Protein AF-A0A8H3YUV5-F1 (afdb_monomer)

InterPro domains:
  IPR002761 Diphthamide synthase domain [TIGR00290] (5-272)
  IPR002761 Diphthamide synthase domain [cd01994] (5-245)
  IPR014729 Rossmann-like alpha/beta/alpha sandwich fold [G3DSA:3.40.50.620] (1-178)
  IPR030662 Diphthine--ammonia ligase/Uncharacterised protein MJ0570 [PTHR12196] (5-277)
  IPR060003 Diphthamide synthase, N-terminal domain [PF01902] (5-84)
  IPR060003 Diphthamide synthase, N-terminal domain [PF01902] (96-148)
  IPR060338 Diphthamide synthase, C-terminal domain [PF28410] (177-250)

Nearest PDB structures (foldseek):
  2d13-assembly1_A  TM=9.123E-01  e=6.418E-18  Pyrococcus horikoshii
  2d13-assembly2_D  TM=9.073E-01  e=1.825E-17  Pyrococcus horikoshii
  2d13-assembly2_B  TM=8.922E-01  e=1.427E-17  Pyrococcus horikoshii
  3wxb-assembly1_B  TM=4.806E-01  e=2.147E-01  Gallus gallus
  3voc-assembly1_A  TM=3.354E-01  e=6.491E-01  Paenibacillus polymyxa

Sequence (305 aa):
MSKLKVIALISGGKDSFFSILHCQANGHQVVALANLYPETSTGDSENEDVDSFMYQTVGHSVIPLYARALQLPLYRQKILGGSGNMERDYAPLAKSGEEGEADETESLVPLLRKVREAHPDADAICTGAILSTYQRTRIESIALRLGLVPLSYLWQYPLLPPYAQTSLLEDMRAVGQDSRIIKVASGALDESFLWKNVADQANVAKMVKMMEMFGGSEGGAVLGEGGEFETLAVDGPSHLWKARITAGSVEVVKGEGGSAVVRLKDVKVVNKDDTEDSCTSPRIPELLDTEFSALLSSLERQVTN

Structure (mmCIF, N/CA/C/O backbone):
data_AF-A0A8H3YUV5-F1
#
_entry.id   AF-A0A8H3YUV5-F1
#
loop_
_atom_site.group_PDB
_atom_site.id
_atom_site.type_symbol
_atom_site.label_atom_id
_atom_site.label_alt_id
_atom_site.label_comp_id
_atom_site.label_asym_id
_atom_site.label_entity_id
_atom_site.label_seq_id
_atom_site.pdbx_PDB_ins_code
_atom_site.Cartn_x
_atom_site.Cartn_y
_atom_site.Cartn_z
_atom_site.occupancy
_atom_site.B_iso_or_equiv
_atom_site.auth_seq_id
_atom_site.auth_comp_id
_atom_site.auth_asym_id
_atom_site.auth_atom_id
_atom_site.pdbx_PDB_model_num
ATOM 1 N N . MET A 1 1 ? -11.794 -7.707 18.135 1.00 60.94 1 MET A N 1
ATOM 2 C CA . MET A 1 1 ? -11.973 -6.277 17.793 1.00 60.94 1 MET A CA 1
ATOM 3 C C . MET A 1 1 ? -13.330 -6.094 17.127 1.00 60.94 1 MET A C 1
ATOM 5 O O . MET A 1 1 ? -13.830 -7.058 16.555 1.00 60.94 1 MET A O 1
ATOM 9 N N . SER A 1 2 ? -13.947 -4.913 17.222 1.00 82.50 2 SER A N 1
ATOM 10 C CA . SER A 1 2 ? -15.133 -4.591 16.418 1.00 82.50 2 SER A CA 1
ATOM 11 C C . SER A 1 2 ? -14.762 -4.567 14.932 1.00 82.50 2 SER A C 1
ATOM 13 O O . SER A 1 2 ? -13.649 -4.199 14.556 1.00 82.50 2 SER A O 1
ATOM 15 N N . LYS A 1 3 ? -15.688 -4.994 14.075 1.00 95.44 3 LYS A N 1
ATOM 16 C CA . LYS A 1 3 ? -15.503 -4.973 12.624 1.00 95.44 3 LYS A CA 1
ATOM 17 C C . LYS A 1 3 ? -15.648 -3.539 12.108 1.00 95.44 3 LYS A C 1
ATOM 19 O O . LYS A 1 3 ? -16.763 -3.030 12.083 1.00 95.44 3 LYS A O 1
ATOM 24 N N . LEU A 1 4 ? -14.537 -2.934 11.690 1.00 98.12 4 LEU A N 1
ATOM 25 C CA . LEU A 1 4 ? -14.492 -1.602 11.082 1.00 98.12 4 LEU A CA 1
ATOM 26 C C . LEU A 1 4 ? -14.854 -1.641 9.590 1.00 98.12 4 LEU A C 1
ATOM 28 O O . LEU A 1 4 ? -14.692 -2.669 8.916 1.00 98.12 4 LEU A O 1
ATOM 32 N N . LYS A 1 5 ? -15.317 -0.501 9.080 1.00 98.50 5 LYS A N 1
ATOM 33 C CA . LYS A 1 5 ? -15.628 -0.208 7.678 1.00 98.50 5 LYS A CA 1
ATOM 34 C C . LYS A 1 5 ? -14.566 0.745 7.136 1.00 98.50 5 LYS A C 1
ATOM 36 O O . LYS A 1 5 ? -14.557 1.940 7.422 1.00 98.50 5 LYS A O 1
ATOM 41 N N . VAL A 1 6 ? -13.642 0.186 6.366 1.00 98.75 6 VAL A N 1
ATOM 42 C CA . VAL A 1 6 ? -12.355 0.805 6.053 1.00 98.75 6 VAL A CA 1
ATOM 43 C C . VAL A 1 6 ? -12.365 1.432 4.661 1.00 98.75 6 VAL A C 1
ATOM 45 O O . VAL A 1 6 ? -12.735 0.791 3.674 1.00 98.75 6 VAL A O 1
A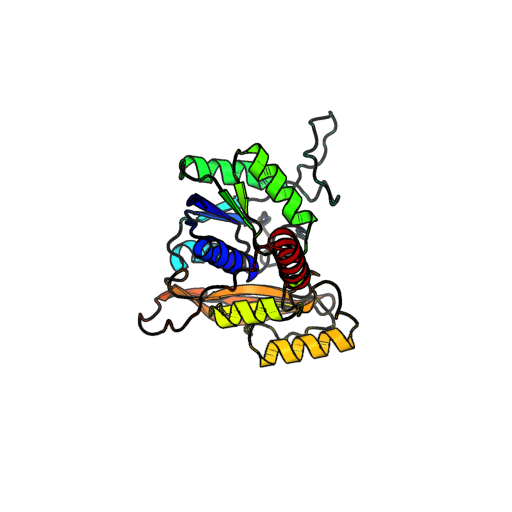TOM 48 N N . ILE A 1 7 ? -11.898 2.674 4.578 1.00 98.81 7 ILE A N 1
ATOM 49 C CA . ILE A 1 7 ? -11.508 3.339 3.334 1.00 98.81 7 ILE A CA 1
ATOM 50 C C . ILE A 1 7 ? -10.026 3.036 3.096 1.00 98.81 7 ILE A C 1
ATOM 52 O O . ILE A 1 7 ? -9.182 3.398 3.913 1.00 98.81 7 ILE A O 1
ATOM 56 N N . ALA A 1 8 ? -9.686 2.375 1.994 1.00 98.50 8 ALA A N 1
ATOM 57 C CA . ALA A 1 8 ? -8.298 2.053 1.686 1.00 98.50 8 ALA A CA 1
ATOM 58 C C . ALA A 1 8 ? -7.653 3.144 0.830 1.00 98.50 8 ALA A C 1
ATOM 60 O O . ALA A 1 8 ? -8.094 3.385 -0.297 1.00 98.50 8 ALA A O 1
ATOM 61 N N . LEU A 1 9 ? -6.597 3.782 1.343 1.00 97.81 9 LEU A N 1
ATOM 62 C CA . LEU A 1 9 ? -5.755 4.655 0.531 1.00 97.81 9 LEU A CA 1
ATOM 63 C C . LEU A 1 9 ? -4.860 3.806 -0.368 1.00 97.81 9 LEU A C 1
ATOM 65 O O . LEU A 1 9 ? -4.066 3.001 0.124 1.00 97.81 9 LEU A O 1
ATOM 69 N N . ILE A 1 10 ? -4.982 3.998 -1.682 1.00 96.75 10 ILE A N 1
ATOM 70 C CA . ILE A 1 10 ? -4.208 3.247 -2.669 1.00 96.75 10 ILE A CA 1
ATOM 71 C C . ILE A 1 10 ? -3.321 4.154 -3.519 1.00 96.75 10 ILE A C 1
ATOM 73 O O . ILE A 1 10 ? -3.755 5.208 -3.992 1.00 96.75 10 ILE A O 1
ATOM 77 N N . SER A 1 11 ? -2.090 3.704 -3.752 1.00 92.75 11 SER A N 1
ATOM 78 C CA . SER A 1 11 ? -1.152 4.292 -4.716 1.00 92.75 11 SER A CA 1
ATOM 79 C C . SER A 1 11 ? -1.021 3.467 -6.000 1.00 92.75 11 SER A C 1
ATOM 81 O O . SER A 1 11 ? -0.499 3.957 -6.991 1.00 92.75 11 SER A O 1
ATOM 83 N N . GLY A 1 12 ? -1.500 2.218 -5.987 1.00 93.69 12 GLY A N 1
ATOM 84 C CA . GLY A 1 12 ? -1.217 1.218 -7.020 1.00 93.69 12 GLY A CA 1
ATOM 85 C C . GLY A 1 12 ? -0.066 0.279 -6.649 1.00 93.69 12 GLY A C 1
ATOM 86 O O . GLY A 1 12 ? -0.002 -0.830 -7.172 1.00 93.69 12 GLY A O 1
ATOM 87 N N . GLY A 1 13 ? 0.792 0.673 -5.709 1.00 95.12 13 GLY A N 1
ATOM 88 C CA . GLY A 1 13 ? 1.939 -0.114 -5.267 1.00 95.12 13 GLY A CA 1
ATOM 89 C C . GLY A 1 13 ? 1.600 -1.297 -4.362 1.00 95.12 13 GLY A C 1
ATOM 90 O O . GLY A 1 13 ? 0.477 -1.449 -3.872 1.00 95.12 13 GLY A O 1
ATOM 91 N N . LYS A 1 14 ? 2.614 -2.135 -4.120 1.00 96.31 14 LYS A N 1
ATOM 92 C CA . LYS A 1 14 ? 2.531 -3.356 -3.306 1.00 96.31 14 LYS A CA 1
ATOM 93 C C . LYS A 1 14 ? 1.935 -3.107 -1.913 1.00 96.31 14 LYS A C 1
ATOM 95 O O . LYS A 1 14 ? 1.122 -3.898 -1.435 1.00 96.31 14 LYS A O 1
ATOM 100 N N . ASP A 1 15 ? 2.286 -1.994 -1.278 1.00 96.81 15 ASP A N 1
ATOM 101 C CA . ASP A 1 15 ? 2.005 -1.789 0.143 1.00 96.81 15 ASP A CA 1
ATOM 102 C C . ASP A 1 15 ? 0.539 -1.458 0.400 1.00 96.81 15 ASP A C 1
ATOM 104 O O . ASP A 1 15 ? -0.054 -1.924 1.373 1.00 96.81 15 ASP A O 1
ATOM 108 N N . SER A 1 16 ? -0.088 -0.711 -0.513 1.00 96.44 16 SER A N 1
ATOM 109 C CA . SER A 1 16 ? -1.511 -0.384 -0.424 1.00 96.44 16 SER A CA 1
ATOM 110 C C . SER A 1 16 ? -2.386 -1.637 -0.402 1.00 96.44 16 SER A C 1
ATOM 112 O O . SER A 1 16 ? -3.297 -1.739 0.419 1.00 96.44 16 SER A O 1
ATOM 114 N N . PHE A 1 17 ? -2.111 -2.607 -1.278 1.00 97.88 17 PHE A N 1
ATOM 115 C CA . PHE A 1 17 ? -2.923 -3.824 -1.366 1.00 97.88 17 PHE A CA 1
ATOM 116 C C . PHE A 1 17 ? -2.589 -4.824 -0.268 1.00 97.88 17 PHE A C 1
ATOM 118 O O . PHE A 1 17 ? -3.499 -5.468 0.253 1.00 97.88 17 PHE A O 1
ATOM 125 N N . PHE A 1 18 ? -1.333 -4.884 0.169 1.00 98.00 18 PHE A N 1
ATOM 126 C CA . PHE A 1 18 ? -0.976 -5.708 1.314 1.00 98.00 18 PHE A CA 1
ATOM 127 C C . PHE A 1 18 ? -1.616 -5.177 2.611 1.00 98.00 18 PHE A C 1
ATOM 129 O O . PHE A 1 18 ? -2.146 -5.950 3.408 1.00 98.00 18 PHE A O 1
ATOM 136 N N . SER A 1 19 ? -1.710 -3.852 2.778 1.00 97.94 19 SER A N 1
ATOM 137 C CA . SER A 1 19 ? -2.447 -3.222 3.887 1.00 97.94 19 SER A CA 1
ATOM 138 C C . SER A 1 19 ? -3.946 -3.568 3.882 1.00 97.94 19 SER A C 1
ATOM 140 O O . SER A 1 19 ? -4.531 -3.836 4.936 1.00 97.94 19 SER A O 1
ATOM 142 N N . ILE A 1 20 ? -4.574 -3.659 2.701 1.00 98.31 20 ILE A N 1
ATOM 143 C CA . ILE A 1 20 ? -5.962 -4.135 2.565 1.00 98.31 20 ILE A CA 1
ATOM 144 C C . ILE A 1 20 ? -6.097 -5.588 3.042 1.00 98.31 20 ILE A C 1
ATOM 146 O O . ILE A 1 20 ? -7.036 -5.901 3.780 1.00 98.31 20 ILE A O 1
ATOM 150 N N . LEU A 1 21 ? -5.163 -6.464 2.661 1.00 97.81 21 LEU A N 1
ATOM 151 C CA . LEU A 1 21 ? -5.161 -7.857 3.114 1.00 97.81 21 LEU A CA 1
ATOM 152 C C . LEU A 1 21 ? -5.031 -7.943 4.640 1.00 97.81 21 LEU A C 1
ATOM 154 O O . LEU A 1 21 ? -5.756 -8.711 5.271 1.00 97.81 21 LEU A O 1
ATOM 158 N N . HIS A 1 22 ? -4.196 -7.103 5.260 1.00 97.69 22 HIS A N 1
ATOM 159 C CA . HIS A 1 22 ? -4.125 -7.004 6.720 1.00 97.69 22 HIS A CA 1
ATOM 160 C C . HIS A 1 22 ? -5.433 -6.518 7.352 1.00 97.69 22 HIS A C 1
ATOM 162 O O . HIS A 1 22 ? -5.840 -7.063 8.378 1.00 97.69 22 HIS A O 1
ATOM 168 N N . CYS A 1 23 ? -6.134 -5.553 6.748 1.00 97.75 23 CYS A N 1
ATOM 169 C CA . CYS A 1 23 ? -7.455 -5.138 7.231 1.00 97.75 23 CYS A CA 1
ATOM 170 C C . CYS A 1 23 ? -8.438 -6.318 7.243 1.00 97.75 23 CYS A C 1
ATOM 172 O O . CYS A 1 23 ? -9.133 -6.534 8.236 1.00 97.75 23 CYS A O 1
ATOM 174 N N . GLN A 1 24 ? -8.473 -7.105 6.164 1.00 96.69 24 GLN A N 1
ATOM 175 C CA . GLN A 1 24 ? -9.339 -8.282 6.057 1.00 96.69 24 GLN A CA 1
ATOM 176 C C . GLN A 1 24 ? -8.948 -9.373 7.063 1.00 96.69 24 GLN A C 1
ATOM 178 O O . GLN A 1 24 ? -9.820 -9.919 7.739 1.00 96.69 24 GLN A O 1
ATOM 183 N N . ALA A 1 25 ? -7.649 -9.644 7.217 1.00 95.88 25 ALA A N 1
ATOM 184 C CA . ALA A 1 25 ? -7.124 -10.627 8.165 1.00 95.88 25 ALA A CA 1
ATOM 185 C C . ALA A 1 25 ? -7.432 -10.261 9.629 1.00 95.88 25 ALA A C 1
ATOM 187 O O . ALA A 1 25 ? -7.692 -11.139 10.447 1.00 95.88 25 ALA A O 1
ATOM 188 N N . ASN A 1 26 ? -7.493 -8.963 9.947 1.00 96.06 26 ASN A N 1
ATOM 189 C CA . ASN A 1 26 ? -7.907 -8.450 11.258 1.00 96.06 26 ASN A CA 1
ATOM 190 C C . ASN A 1 26 ? -9.439 -8.323 11.416 1.00 96.06 26 ASN A C 1
ATOM 192 O O . ASN A 1 26 ? -9.933 -7.762 12.397 1.00 96.06 26 ASN A O 1
ATOM 196 N N . GLY A 1 27 ? -10.217 -8.864 10.472 1.00 96.00 27 GLY A N 1
ATOM 197 C CA . GLY A 1 27 ? -11.676 -8.939 10.551 1.00 96.00 27 GLY A CA 1
ATOM 198 C C . GLY A 1 27 ? -12.407 -7.651 10.167 1.00 96.00 27 GLY A C 1
ATOM 199 O O . GLY A 1 27 ? -13.605 -7.526 10.438 1.00 96.00 27 GLY A O 1
ATOM 200 N N . HIS A 1 28 ? -11.726 -6.687 9.548 1.00 98.00 28 HIS A N 1
ATOM 201 C CA . HIS A 1 28 ? -12.331 -5.458 9.041 1.00 98.00 28 HIS A CA 1
ATOM 202 C C . HIS A 1 28 ? -12.815 -5.620 7.597 1.00 98.00 28 HIS A C 1
ATOM 204 O O . HIS A 1 28 ? -12.420 -6.531 6.872 1.00 98.00 28 HIS A O 1
ATOM 210 N N . GLN A 1 29 ? -13.713 -4.736 7.167 1.00 98.06 29 GLN A N 1
ATOM 211 C CA . GLN A 1 29 ? -14.260 -4.739 5.815 1.00 98.06 29 GLN A CA 1
ATOM 212 C C . GLN A 1 29 ? -13.839 -3.475 5.080 1.00 98.06 29 GLN A C 1
ATOM 214 O O . GLN A 1 29 ? -14.257 -2.383 5.452 1.00 98.06 29 GLN A O 1
ATOM 219 N N . VAL A 1 30 ? -13.093 -3.627 3.988 1.00 98.38 30 VAL A N 1
ATOM 220 C CA . VAL A 1 30 ? -12.839 -2.518 3.063 1.00 98.38 30 VAL A CA 1
ATOM 221 C C . VAL A 1 30 ? -14.104 -2.232 2.256 1.00 98.38 30 VAL A C 1
ATOM 223 O O . VAL A 1 30 ? -14.697 -3.149 1.688 1.00 98.38 30 VAL A O 1
ATOM 226 N N . VAL A 1 31 ? -14.537 -0.970 2.241 1.00 98.50 31 VAL A N 1
ATOM 227 C CA . VAL A 1 31 ? -15.773 -0.527 1.568 1.00 98.50 31 VAL A CA 1
ATOM 228 C C . VAL A 1 31 ? -15.527 0.380 0.371 1.00 98.50 31 VAL A C 1
ATOM 230 O O . VAL A 1 31 ? -16.385 0.465 -0.502 1.00 98.50 31 VAL A O 1
ATOM 233 N N . ALA A 1 32 ? -14.372 1.043 0.317 1.00 98.69 32 ALA A N 1
ATOM 234 C CA . ALA A 1 32 ? -14.023 1.972 -0.746 1.00 98.69 32 ALA A CA 1
ATOM 235 C C . ALA A 1 32 ? -12.507 2.072 -0.917 1.00 98.69 32 ALA A C 1
ATOM 237 O O . ALA A 1 32 ? -11.749 1.938 0.045 1.00 98.69 32 ALA A O 1
ATOM 238 N N . LEU A 1 33 ? -12.088 2.355 -2.145 1.00 98.75 33 LEU A N 1
ATOM 239 C CA . LEU A 1 33 ? -10.730 2.734 -2.504 1.00 98.75 33 LEU A CA 1
ATOM 240 C C . LEU A 1 33 ? -10.677 4.254 -2.665 1.00 98.75 33 LEU A C 1
ATOM 242 O O . LEU A 1 33 ? -11.575 4.854 -3.259 1.00 98.75 33 LEU A O 1
ATOM 246 N N . ALA A 1 34 ? -9.617 4.877 -2.172 1.00 98.12 34 ALA A N 1
ATOM 247 C CA . ALA A 1 34 ? -9.388 6.308 -2.277 1.00 98.12 34 ALA A CA 1
ATOM 248 C C . ALA A 1 34 ? -7.969 6.566 -2.794 1.00 98.12 34 ALA A C 1
ATOM 250 O O . ALA A 1 34 ? -7.008 5.955 -2.333 1.00 98.12 34 ALA A O 1
ATOM 251 N N . ASN A 1 35 ? -7.837 7.457 -3.771 1.00 95.94 35 ASN A N 1
ATOM 252 C CA . ASN A 1 35 ? -6.557 7.778 -4.392 1.00 95.94 35 ASN A CA 1
ATOM 253 C C . ASN A 1 35 ? -6.454 9.276 -4.695 1.00 95.94 35 ASN A C 1
ATOM 255 O O . ASN A 1 35 ? -7.399 9.883 -5.209 1.00 95.94 35 ASN A O 1
ATOM 259 N N . LEU A 1 36 ? -5.288 9.848 -4.409 1.00 91.38 36 LEU A N 1
ATOM 260 C CA . LEU A 1 36 ? -4.912 11.167 -4.893 1.00 91.38 36 LEU A CA 1
ATOM 261 C C . LEU A 1 36 ? -4.085 11.063 -6.171 1.00 91.38 36 LEU A C 1
ATOM 263 O O . LEU A 1 36 ? -3.361 10.088 -6.361 1.00 91.38 36 LEU A O 1
ATOM 267 N N . TYR A 1 37 ? -4.224 12.053 -7.050 1.00 86.12 37 TYR A N 1
ATOM 268 C CA . TYR A 1 37 ? -3.500 12.087 -8.317 1.00 86.12 37 TYR A CA 1
ATOM 269 C C . TYR A 1 37 ? -3.008 13.484 -8.707 1.00 86.12 37 TYR A C 1
ATOM 271 O O . TYR A 1 37 ? -3.695 14.463 -8.405 1.00 86.12 37 TYR A O 1
ATOM 279 N N . PRO A 1 38 ? -1.856 13.596 -9.395 1.00 78.56 38 PRO A N 1
ATOM 280 C CA . PRO A 1 38 ? -1.297 14.884 -9.799 1.00 78.56 38 PRO A CA 1
ATOM 281 C C . PRO A 1 38 ? -2.168 15.599 -10.843 1.00 78.56 38 PRO A C 1
ATOM 283 O O . PRO A 1 38 ? -2.908 14.971 -11.605 1.00 78.56 38 PRO A O 1
ATOM 286 N N . GLU A 1 39 ? -2.074 16.930 -10.904 1.00 69.19 39 GLU A N 1
ATOM 287 C CA . GLU A 1 39 ? -2.608 17.687 -12.037 1.00 69.19 39 GLU A CA 1
ATOM 288 C C . GLU A 1 39 ? -1.759 17.430 -13.279 1.00 69.19 39 GLU A C 1
ATOM 290 O O . GLU A 1 39 ? -0.612 17.858 -13.340 1.00 69.19 39 GLU A O 1
ATOM 295 N N . THR A 1 40 ? -2.318 16.790 -14.301 1.00 56.44 40 THR A N 1
ATOM 296 C CA . THR A 1 40 ? -1.706 16.826 -15.631 1.00 56.44 40 THR A CA 1
ATOM 297 C C . THR A 1 40 ? -1.915 18.220 -16.219 1.00 56.44 40 THR A C 1
ATOM 299 O O . THR A 1 40 ? -3.055 18.589 -16.522 1.00 56.44 40 THR A O 1
ATOM 302 N N . SER A 1 41 ? -0.845 18.998 -16.380 1.00 41.47 41 SER A N 1
ATOM 303 C CA . SER A 1 41 ? -0.873 20.246 -17.141 1.00 41.47 41 SER A CA 1
ATOM 304 C C . SER A 1 41 ? -1.298 19.944 -18.581 1.00 41.47 41 SER A C 1
ATOM 306 O O . SER A 1 41 ? -0.742 19.097 -19.276 1.00 41.47 41 SER A O 1
ATOM 308 N N . THR A 1 42 ? -2.355 20.611 -19.032 1.00 36.38 42 THR A N 1
ATOM 309 C CA . THR A 1 42 ? -2.863 20.509 -20.400 1.00 36.38 42 THR A CA 1
ATOM 310 C C . THR A 1 42 ? -1.798 20.995 -21.386 1.00 36.38 42 THR A C 1
ATOM 312 O O . THR A 1 42 ? -1.607 22.204 -21.507 1.00 36.38 42 THR A O 1
ATOM 315 N N . GLY A 1 43 ? -1.125 20.094 -22.104 1.00 37.34 43 GLY A N 1
ATOM 316 C CA . GLY A 1 43 ? -0.291 20.486 -23.247 1.00 37.34 43 GLY A CA 1
ATOM 317 C C . GLY A 1 43 ? 0.838 19.535 -23.613 1.00 37.34 43 GLY A C 1
ATOM 318 O O . GLY A 1 43 ? 1.023 19.296 -24.800 1.00 37.34 43 GLY A O 1
ATOM 319 N N . ASP A 1 44 ? 1.518 18.939 -22.634 1.00 34.12 44 ASP A N 1
ATOM 320 C CA . ASP A 1 44 ? 2.675 18.080 -22.893 1.00 34.12 44 ASP A CA 1
ATOM 321 C C . ASP A 1 44 ? 2.416 16.672 -22.366 1.00 34.12 44 ASP A C 1
ATOM 323 O O . ASP A 1 44 ? 2.477 16.370 -21.176 1.00 34.12 44 ASP A O 1
ATOM 327 N N . SER A 1 45 ? 2.074 15.794 -23.300 1.00 42.44 45 SER A N 1
ATOM 328 C CA . SER A 1 45 ? 2.108 14.358 -23.095 1.00 42.44 45 SER A CA 1
ATOM 329 C C . SER A 1 45 ? 3.525 13.923 -22.695 1.00 42.44 45 SER A C 1
ATOM 331 O O . SER A 1 45 ? 4.468 14.183 -23.438 1.00 42.44 45 SER A O 1
ATOM 333 N N . GLU A 1 46 ? 3.620 13.172 -21.594 1.00 42.38 46 GLU A N 1
ATOM 334 C CA . GLU A 1 46 ? 4.733 12.276 -21.223 1.00 42.38 46 GLU A CA 1
ATOM 335 C C . GLU A 1 46 ? 5.893 12.806 -20.357 1.00 42.38 46 GLU A C 1
ATOM 337 O O . GLU A 1 46 ? 6.876 12.085 -20.212 1.00 42.38 46 GLU A O 1
ATOM 342 N N . ASN A 1 47 ? 5.773 13.958 -19.687 1.00 40.56 47 ASN A N 1
ATOM 343 C CA . ASN A 1 47 ? 6.646 14.282 -18.543 1.00 40.56 47 ASN A CA 1
ATOM 344 C C . ASN A 1 47 ? 5.828 14.215 -17.240 1.00 40.56 47 ASN A C 1
ATOM 346 O O . ASN A 1 47 ? 5.333 15.221 -16.741 1.00 40.56 47 ASN A O 1
ATOM 350 N N . GLU A 1 48 ? 5.622 12.988 -16.747 1.00 46.81 48 GLU A N 1
ATOM 351 C CA . GLU A 1 48 ? 4.780 12.628 -15.587 1.00 46.81 48 GLU A CA 1
ATOM 352 C C . GLU A 1 48 ? 5.528 12.638 -14.235 1.00 46.81 48 GLU A C 1
ATOM 354 O O . GLU A 1 48 ? 5.076 12.013 -13.277 1.00 46.81 48 GLU A O 1
ATOM 359 N N . ASP A 1 49 ? 6.642 13.357 -14.1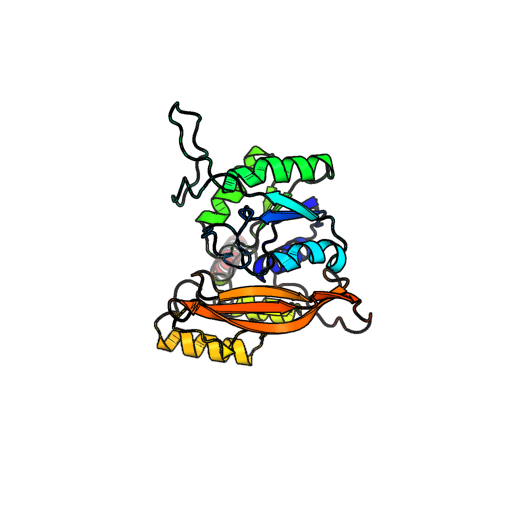07 1.00 48.22 49 ASP A N 1
ATOM 360 C CA . ASP A 1 49 ? 7.330 13.513 -12.819 1.00 48.22 49 ASP A CA 1
ATOM 361 C C . ASP A 1 49 ? 6.916 14.843 -12.170 1.00 48.22 49 ASP A C 1
ATOM 363 O O . ASP A 1 49 ? 7.635 15.839 -12.184 1.00 48.22 49 ASP A O 1
ATOM 367 N N . VAL A 1 50 ? 5.701 14.876 -11.612 1.00 51.38 50 VAL A N 1
ATOM 368 C CA . VAL A 1 50 ? 5.434 15.797 -10.500 1.00 51.38 50 VAL A CA 1
ATOM 369 C C . VAL A 1 50 ? 6.044 15.131 -9.273 1.00 51.38 50 VAL A C 1
ATOM 371 O O . VAL A 1 50 ? 5.504 14.132 -8.802 1.00 51.38 50 VAL A O 1
ATOM 374 N N . ASP A 1 51 ? 7.176 15.644 -8.794 1.00 54.72 51 ASP A N 1
ATOM 375 C CA . ASP A 1 51 ? 7.871 15.131 -7.609 1.00 54.72 51 ASP A CA 1
ATOM 376 C C . ASP A 1 51 ? 6.984 15.283 -6.357 1.00 54.72 51 ASP A C 1
ATOM 378 O O . ASP A 1 51 ? 7.024 16.299 -5.664 1.00 54.72 51 ASP A O 1
ATOM 382 N N . SER A 1 52 ? 6.142 14.285 -6.068 1.00 56.62 52 SER A N 1
ATOM 383 C CA . SER A 1 52 ? 5.399 14.195 -4.807 1.00 56.62 52 SER A CA 1
ATOM 384 C C . SER A 1 52 ? 6.152 13.291 -3.840 1.00 56.62 52 SER A C 1
ATOM 386 O O . SER A 1 52 ? 6.416 12.124 -4.126 1.00 56.62 52 SER A O 1
ATOM 388 N N . PHE A 1 53 ? 6.452 13.816 -2.652 1.00 59.06 53 PHE A N 1
ATOM 389 C CA . PHE A 1 53 ? 7.037 13.030 -1.562 1.00 59.06 53 PHE A CA 1
ATOM 390 C C . PHE A 1 53 ? 6.014 12.074 -0.924 1.00 59.06 53 PHE A C 1
ATOM 392 O O . PHE A 1 53 ? 6.384 11.103 -0.257 1.00 59.06 53 PHE A O 1
ATOM 399 N N . MET A 1 54 ? 4.717 12.350 -1.099 1.00 60.28 54 MET A N 1
ATOM 400 C CA . MET A 1 54 ? 3.632 11.609 -0.460 1.00 60.28 54 MET A CA 1
ATOM 401 C C . MET A 1 54 ? 2.984 10.562 -1.380 1.00 60.28 54 MET A C 1
ATOM 403 O O . MET A 1 54 ? 2.535 9.526 -0.880 1.00 60.28 54 MET A O 1
ATOM 407 N N . TYR A 1 55 ? 2.911 10.799 -2.696 1.00 61.47 55 TYR A N 1
ATOM 408 C CA . TYR A 1 55 ? 2.088 9.993 -3.605 1.00 61.47 55 TYR A CA 1
ATOM 409 C C . TYR A 1 55 ? 2.852 9.453 -4.814 1.00 61.47 55 TYR A C 1
ATOM 411 O O . TYR A 1 55 ? 3.562 10.172 -5.504 1.00 61.47 55 TYR A O 1
ATOM 419 N N . GLN A 1 56 ? 2.604 8.179 -5.123 1.00 72.56 56 GLN A N 1
ATOM 420 C CA . GLN A 1 56 ? 3.089 7.535 -6.341 1.00 72.56 56 GLN A CA 1
ATOM 421 C C . GLN A 1 56 ? 2.427 8.155 -7.581 1.00 72.56 56 GLN A C 1
ATOM 423 O O . GLN A 1 56 ? 1.196 8.160 -7.691 1.00 72.56 56 GLN A O 1
ATOM 428 N N . THR A 1 57 ? 3.228 8.637 -8.528 1.00 65.81 57 THR A N 1
ATOM 429 C CA . THR A 1 57 ? 2.750 9.193 -9.805 1.00 65.81 57 THR A CA 1
ATOM 430 C C . THR A 1 57 ? 2.856 8.185 -10.949 1.00 65.81 57 THR A C 1
ATOM 432 O O . THR A 1 57 ? 2.007 8.170 -11.845 1.00 65.81 57 THR A O 1
ATOM 435 N N . VAL A 1 58 ? 3.822 7.263 -10.888 1.00 74.50 58 VAL A N 1
ATOM 436 C CA . VAL A 1 58 ? 4.041 6.256 -11.930 1.00 74.50 58 VAL A CA 1
ATOM 437 C C . VAL A 1 58 ? 2.961 5.180 -11.905 1.00 74.50 58 VAL A C 1
ATOM 439 O O . VAL A 1 58 ? 2.591 4.643 -10.860 1.00 74.50 58 VAL A O 1
ATOM 442 N N . GLY A 1 59 ? 2.464 4.816 -13.091 1.00 75.44 59 GLY A N 1
ATOM 443 C CA . GLY A 1 59 ? 1.428 3.788 -13.240 1.00 75.44 59 GLY A CA 1
ATOM 444 C C . GLY A 1 59 ? 0.016 4.286 -12.918 1.00 75.44 59 GLY A C 1
ATOM 445 O O . GLY A 1 59 ? -0.928 3.495 -12.888 1.00 75.44 59 GLY A O 1
ATOM 446 N N . HIS A 1 60 ? -0.162 5.598 -12.740 1.00 77.06 60 HIS A N 1
ATOM 447 C CA . HIS A 1 60 ? -1.439 6.241 -12.431 1.00 77.06 60 HIS A CA 1
ATOM 448 C C . HIS A 1 60 ? -2.578 5.887 -13.416 1.00 77.06 60 HIS A C 1
ATOM 450 O O . HIS A 1 60 ? -3.747 5.812 -13.019 1.00 77.06 60 HIS A O 1
ATOM 456 N N . SER A 1 61 ? -2.256 5.610 -14.685 1.00 82.50 61 SER A N 1
ATOM 457 C CA . SER A 1 61 ? -3.217 5.173 -15.712 1.00 82.50 61 SER A CA 1
ATOM 458 C C . SER A 1 61 ? -3.920 3.849 -15.379 1.00 82.50 61 SER A C 1
ATOM 460 O O . SER A 1 61 ? -5.030 3.604 -15.853 1.00 82.50 61 SER A O 1
ATOM 462 N N . VAL A 1 62 ? -3.316 3.017 -14.526 1.00 91.94 62 VAL A N 1
ATOM 463 C CA . VAL A 1 62 ? -3.857 1.719 -14.102 1.00 91.94 62 VAL A CA 1
ATOM 464 C C . VAL A 1 62 ? -4.831 1.855 -12.934 1.00 91.94 62 VAL A C 1
ATOM 466 O O . VAL A 1 62 ? -5.735 1.033 -12.793 1.00 91.94 62 VAL A O 1
ATOM 469 N N . ILE A 1 63 ? -4.727 2.918 -12.134 1.00 94.06 63 ILE A N 1
ATOM 470 C CA . ILE A 1 63 ? -5.512 3.094 -10.904 1.00 94.06 63 ILE A CA 1
ATOM 471 C C . ILE A 1 63 ? -7.031 2.939 -11.114 1.00 94.06 63 ILE A C 1
ATOM 473 O O . ILE A 1 63 ? -7.660 2.223 -10.330 1.00 94.06 63 ILE A O 1
ATOM 477 N N . PRO A 1 64 ? -7.656 3.518 -12.166 1.00 95.19 64 PRO A N 1
ATOM 478 C CA . PRO A 1 64 ? -9.087 3.333 -12.421 1.00 95.19 64 PRO A CA 1
ATOM 479 C C . PRO A 1 64 ? -9.521 1.870 -12.588 1.00 95.19 64 PRO A C 1
ATOM 481 O O . PRO A 1 64 ? -10.682 1.536 -12.343 1.00 95.19 64 PRO A O 1
ATOM 484 N N . LEU A 1 65 ? -8.609 0.984 -12.997 1.00 97.06 65 LEU A N 1
ATOM 485 C CA . LEU A 1 65 ? -8.902 -0.426 -13.236 1.00 97.06 65 LEU A CA 1
ATOM 486 C C . LEU A 1 65 ? -9.112 -1.212 -11.936 1.00 97.06 65 LEU A C 1
ATOM 488 O O . LEU A 1 65 ? -9.842 -2.206 -11.956 1.00 97.06 65 LEU A O 1
ATOM 492 N N . TYR A 1 66 ? -8.571 -0.748 -10.802 1.00 98.12 66 TYR A N 1
ATOM 493 C CA . TYR A 1 66 ? -8.743 -1.423 -9.511 1.00 98.12 66 TYR A CA 1
ATOM 494 C C . TYR A 1 66 ? -10.198 -1.502 -9.062 1.00 98.12 66 TYR A C 1
ATOM 496 O O . TYR A 1 66 ? -10.584 -2.496 -8.451 1.00 98.12 66 TYR A O 1
ATOM 504 N N . ALA A 1 67 ? -11.036 -0.526 -9.431 1.00 97.75 67 ALA A N 1
ATOM 505 C CA . ALA A 1 67 ? -12.460 -0.577 -9.109 1.00 97.75 67 ALA A CA 1
ATOM 506 C C . ALA A 1 67 ? -13.130 -1.834 -9.685 1.00 97.75 67 ALA A C 1
ATOM 508 O O . ALA A 1 67 ? -13.935 -2.493 -9.029 1.00 97.75 67 ALA A O 1
ATOM 509 N N . ARG A 1 68 ? -12.746 -2.199 -10.914 1.00 97.56 68 ARG A N 1
ATOM 510 C CA . ARG A 1 68 ? -13.215 -3.415 -11.583 1.00 97.56 68 ARG A CA 1
ATOM 511 C C . ARG A 1 68 ? -12.494 -4.664 -11.086 1.00 97.56 68 ARG A C 1
ATOM 513 O O . ARG A 1 68 ? -13.149 -5.681 -10.897 1.00 97.56 68 ARG A O 1
ATOM 520 N N . ALA A 1 69 ? -11.177 -4.590 -10.890 1.00 97.75 69 ALA A N 1
ATOM 521 C CA . ALA A 1 69 ? -10.363 -5.732 -10.472 1.00 97.75 69 ALA A CA 1
ATOM 522 C C . ALA A 1 69 ? -10.735 -6.240 -9.069 1.00 97.75 69 ALA A C 1
ATOM 524 O O . ALA A 1 69 ? -10.768 -7.445 -8.834 1.00 97.75 69 ALA A O 1
ATOM 525 N N . LEU A 1 70 ? -11.065 -5.323 -8.155 1.00 97.69 70 LEU A N 1
ATOM 526 C CA . LEU A 1 70 ? -11.398 -5.631 -6.762 1.00 97.69 70 LEU A CA 1
ATOM 527 C C . LEU A 1 70 ? -12.902 -5.619 -6.469 1.00 97.69 70 LEU A C 1
ATOM 529 O O . LEU A 1 70 ? -13.312 -6.038 -5.391 1.00 97.69 70 LEU A O 1
ATOM 533 N N . GLN A 1 71 ? -13.720 -5.125 -7.405 1.00 97.56 71 GLN A N 1
ATOM 534 C CA . GLN A 1 71 ? -15.153 -4.871 -7.200 1.00 97.56 71 GLN A CA 1
ATOM 535 C C . GLN A 1 71 ? -15.428 -3.957 -5.991 1.00 97.56 71 GLN A C 1
ATOM 537 O O . GLN A 1 71 ? -16.358 -4.175 -5.216 1.00 97.56 71 GLN A O 1
ATOM 542 N N . LEU A 1 72 ? -14.613 -2.910 -5.848 1.00 98.31 72 LEU A N 1
ATOM 543 C CA . LEU A 1 72 ? -14.751 -1.882 -4.818 1.00 98.31 72 LEU A CA 1
ATOM 544 C C . LEU A 1 72 ? -14.907 -0.504 -5.476 1.00 98.31 72 LEU A C 1
ATOM 546 O O . LEU A 1 72 ? -14.232 -0.225 -6.469 1.00 98.31 72 LEU A O 1
ATOM 550 N N . PRO A 1 73 ? -15.767 0.385 -4.954 1.00 98.44 73 PRO A N 1
ATOM 551 C CA . PRO A 1 73 ? -15.898 1.731 -5.494 1.00 98.44 73 PRO A CA 1
ATOM 552 C C . PRO A 1 73 ? -14.593 2.510 -5.295 1.00 98.44 73 PRO A C 1
ATOM 554 O O . PRO A 1 73 ? -13.991 2.465 -4.223 1.00 98.44 73 PRO A O 1
ATOM 557 N N . LEU A 1 74 ? -14.165 3.229 -6.333 1.00 98.44 74 LEU A N 1
ATOM 558 C CA . LEU A 1 74 ? -12.954 4.044 -6.325 1.00 98.44 74 LEU A CA 1
ATOM 559 C C . LEU A 1 74 ? -13.309 5.527 -6.369 1.00 98.44 74 LEU A C 1
ATOM 561 O O . LEU A 1 74 ?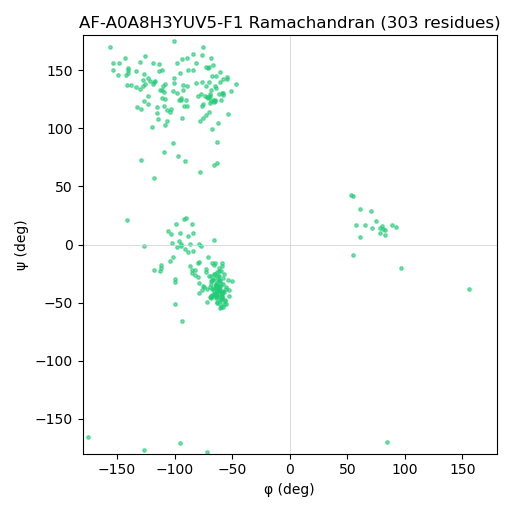 -13.976 5.995 -7.292 1.00 98.44 74 LEU A O 1
ATOM 565 N N . TYR A 1 75 ? -12.776 6.269 -5.409 1.00 98.31 75 TYR A N 1
ATOM 566 C CA . TYR A 1 75 ? -12.885 7.714 -5.324 1.00 98.31 75 TYR A CA 1
ATOM 567 C C . TYR A 1 75 ? -11.521 8.328 -5.576 1.00 98.31 75 TYR A C 1
ATOM 569 O O . TYR A 1 75 ? -10.508 7.900 -5.020 1.00 98.31 75 TYR A O 1
ATOM 577 N N . ARG A 1 76 ? -11.499 9.342 -6.435 1.00 94.69 76 ARG A N 1
ATOM 578 C CA . ARG A 1 76 ? -10.270 10.017 -6.826 1.00 94.69 76 ARG A CA 1
ATOM 579 C C . ARG A 1 76 ? -10.411 11.506 -6.627 1.00 94.69 76 ARG A C 1
ATOM 581 O O . ARG A 1 76 ? -11.476 12.066 -6.895 1.00 94.69 76 ARG A O 1
ATOM 588 N N . GLN A 1 77 ? -9.334 12.121 -6.172 1.00 92.44 77 GLN A N 1
ATOM 589 C CA . GLN A 1 77 ? -9.252 13.555 -5.974 1.00 92.44 77 GLN A CA 1
ATOM 590 C C . GLN A 1 77 ? -7.892 14.033 -6.462 1.00 92.44 77 GLN A C 1
ATOM 592 O O . GLN A 1 77 ? -6.865 13.400 -6.245 1.00 92.44 77 GLN A O 1
ATOM 597 N N . LYS A 1 78 ? -7.908 15.152 -7.163 1.00 90.00 78 LYS A N 1
ATOM 598 C CA . LYS A 1 78 ? -6.697 15.788 -7.645 1.00 90.00 78 LYS A CA 1
ATOM 599 C C . LYS A 1 78 ? -5.921 16.388 -6.466 1.00 90.00 78 LYS A C 1
ATOM 601 O O . LYS A 1 78 ? -6.549 16.975 -5.579 1.00 90.00 78 LYS A O 1
ATOM 606 N N . ILE A 1 79 ? -4.598 16.264 -6.490 1.00 84.19 79 ILE A N 1
ATOM 607 C CA . ILE A 1 79 ? -3.681 16.928 -5.563 1.00 84.19 79 ILE A CA 1
ATOM 608 C C . ILE A 1 79 ? -3.696 18.429 -5.861 1.00 84.19 79 ILE A C 1
ATOM 610 O O . ILE A 1 79 ? -3.552 18.856 -7.007 1.00 84.19 79 ILE A O 1
ATOM 614 N N . LEU A 1 80 ? -3.928 19.220 -4.823 1.00 79.69 80 LEU A N 1
ATOM 615 C CA . LEU A 1 80 ? -3.864 20.673 -4.829 1.00 79.69 80 LEU A CA 1
ATOM 616 C C . LEU A 1 80 ? -2.763 21.106 -3.860 1.00 79.69 80 LEU A C 1
ATOM 618 O O . LEU A 1 80 ? -2.677 20.555 -2.764 1.00 79.69 80 LEU A O 1
ATOM 622 N N . GLY A 1 81 ? -1.986 22.119 -4.244 1.00 66.81 81 GLY A N 1
ATOM 623 C CA . GLY A 1 81 ? -0.885 22.623 -3.423 1.00 66.81 81 GLY A CA 1
ATOM 624 C C . GLY A 1 81 ? 0.426 21.849 -3.603 1.00 66.81 81 GLY A C 1
ATOM 625 O O . GLY A 1 81 ? 0.547 21.055 -4.534 1.00 66.81 81 GLY A O 1
ATOM 626 N N . GLY A 1 82 ? 1.404 22.123 -2.741 1.00 61.97 82 GLY A N 1
ATOM 627 C CA . GLY A 1 82 ? 2.756 21.551 -2.779 1.00 61.97 82 GLY A CA 1
ATOM 628 C C . GLY A 1 82 ? 3.154 20.911 -1.446 1.00 61.97 82 GLY A C 1
ATOM 629 O O . GLY A 1 82 ? 2.364 20.869 -0.501 1.00 61.97 82 GLY A O 1
ATOM 630 N N . SER A 1 83 ? 4.388 20.414 -1.336 1.00 57.78 83 SER A N 1
ATOM 631 C CA . SER A 1 83 ? 4.918 19.809 -0.101 1.00 57.78 83 SER A CA 1
ATOM 632 C C . SER A 1 83 ? 5.320 20.888 0.926 1.00 57.78 83 SER A C 1
ATOM 634 O O . SER A 1 83 ? 6.488 21.029 1.280 1.00 57.78 83 SER A O 1
ATOM 636 N N . GLY A 1 84 ? 4.346 21.684 1.387 1.00 51.62 84 GLY A N 1
ATOM 637 C CA . GLY A 1 84 ? 4.565 22.884 2.209 1.00 51.62 84 GLY A CA 1
ATOM 638 C C . GLY A 1 84 ? 5.131 22.626 3.613 1.00 51.62 84 GLY A C 1
ATOM 639 O O . GLY A 1 84 ? 5.873 23.455 4.133 1.00 51.62 84 GLY A O 1
ATOM 640 N N . ASN A 1 85 ? 4.829 21.479 4.234 1.00 57.84 85 ASN A N 1
ATOM 641 C CA . ASN A 1 85 ? 5.435 21.068 5.501 1.00 57.84 85 ASN A CA 1
ATOM 642 C C . ASN A 1 85 ? 6.269 19.794 5.286 1.00 57.84 85 ASN A C 1
ATOM 644 O O . ASN A 1 85 ? 5.713 18.728 5.019 1.00 57.84 85 ASN A O 1
ATOM 648 N N . MET A 1 86 ? 7.595 19.885 5.430 1.00 57.78 86 MET A N 1
ATOM 649 C CA . MET A 1 86 ? 8.516 18.741 5.327 1.00 57.78 86 MET A CA 1
ATOM 650 C C . MET A 1 86 ? 8.887 18.124 6.693 1.00 57.78 86 MET A C 1
ATOM 652 O O . MET A 1 86 ? 9.678 17.185 6.758 1.00 57.78 86 MET A O 1
ATOM 656 N N . GLU A 1 87 ? 8.316 18.611 7.800 1.00 64.19 87 GLU A N 1
ATOM 657 C CA . GLU A 1 87 ? 8.615 18.099 9.138 1.00 64.19 87 GLU A CA 1
ATOM 658 C C . GLU A 1 87 ? 8.029 16.696 9.373 1.00 64.19 87 GLU A C 1
ATOM 660 O O . GLU A 1 87 ? 7.003 16.294 8.801 1.00 64.19 87 GLU A O 1
ATOM 665 N N . ARG A 1 88 ? 8.701 15.939 10.252 1.00 55.88 88 ARG A N 1
ATOM 666 C CA . ARG A 1 88 ? 8.299 14.584 10.665 1.00 55.88 88 ARG A CA 1
ATOM 667 C C . ARG A 1 88 ? 6.977 14.591 11.435 1.00 55.88 88 ARG A C 1
ATOM 669 O O . ARG A 1 88 ? 6.126 13.726 11.215 1.00 55.88 88 ARG A O 1
ATOM 676 N N . ASP A 1 89 ? 6.829 15.557 12.334 1.00 63.84 89 ASP A N 1
ATOM 677 C CA . ASP A 1 89 ? 5.652 15.715 13.174 1.00 63.84 89 ASP A CA 1
ATOM 678 C C . ASP A 1 89 ? 4.719 16.712 12.474 1.00 63.84 89 ASP A C 1
ATOM 680 O O . ASP A 1 89 ? 5.141 17.791 12.066 1.00 63.84 89 ASP A O 1
ATOM 684 N N . TYR A 1 90 ? 3.461 16.326 12.255 1.00 69.31 90 TYR A N 1
ATOM 685 C CA . TYR A 1 90 ? 2.538 17.120 11.449 1.00 69.31 90 TYR A CA 1
ATOM 686 C C . TYR A 1 90 ? 1.541 17.873 12.326 1.00 69.31 90 TYR A C 1
ATOM 688 O O . TYR A 1 90 ? 0.660 17.274 12.947 1.00 69.31 90 TYR A O 1
ATOM 696 N N . ALA A 1 91 ? 1.638 19.200 12.313 1.00 63.50 91 ALA A N 1
ATOM 697 C CA . ALA A 1 91 ? 0.573 20.089 12.747 1.00 63.50 91 ALA A CA 1
ATOM 698 C C . ALA A 1 91 ? -0.019 20.764 11.501 1.00 63.50 91 ALA A C 1
ATOM 700 O O . ALA A 1 91 ? 0.739 21.365 10.734 1.00 63.50 91 ALA A O 1
ATOM 701 N N . PRO A 1 92 ? -1.343 20.685 11.267 1.00 58.78 92 PRO A N 1
ATOM 702 C CA . PRO A 1 92 ? -1.951 21.465 10.202 1.00 58.78 92 PRO A CA 1
ATOM 703 C C . PRO A 1 92 ? -1.668 22.938 10.486 1.00 58.78 92 PRO A C 1
ATOM 705 O O . PRO A 1 92 ? -1.887 23.394 11.612 1.00 58.78 92 PRO A O 1
ATOM 708 N N . LEU A 1 93 ? -1.170 23.670 9.486 1.00 59.91 93 LEU A N 1
ATOM 709 C CA . LEU A 1 93 ? -0.948 25.105 9.611 1.00 59.91 93 LEU A CA 1
ATOM 710 C C . LEU A 1 93 ? -2.270 25.733 10.067 1.00 59.91 93 LEU A C 1
ATOM 712 O O . LEU A 1 93 ? -3.276 25.713 9.349 1.00 59.91 93 LEU A O 1
ATOM 716 N N . ALA A 1 94 ? -2.299 26.247 11.300 1.00 47.56 94 ALA A N 1
ATOM 717 C CA . ALA A 1 94 ? -3.360 27.153 11.699 1.00 47.56 94 ALA A CA 1
ATOM 718 C C . ALA A 1 94 ? -3.363 28.278 10.661 1.00 47.56 94 ALA A C 1
ATOM 720 O O . ALA A 1 94 ? -2.299 28.667 10.191 1.00 47.56 94 ALA A O 1
ATOM 721 N N . LYS A 1 95 ? -4.537 28.783 10.277 1.00 46.00 95 LYS A N 1
ATOM 722 C CA . LYS A 1 95 ? -4.658 29.947 9.387 1.00 46.00 95 LYS A CA 1
ATOM 723 C C . LYS A 1 95 ? -4.056 31.189 10.064 1.00 46.00 95 LYS A C 1
ATOM 725 O O . LYS A 1 95 ? -4.782 32.077 10.496 1.00 46.00 95 LYS A O 1
ATOM 730 N N . SER A 1 96 ? -2.743 31.245 10.218 1.00 37.75 96 SER A N 1
ATOM 731 C CA . SER A 1 96 ? -1.996 32.369 10.745 1.00 37.75 96 SER A CA 1
ATOM 732 C C . SER A 1 96 ? -1.600 33.242 9.571 1.00 37.75 96 SER A C 1
ATOM 734 O O . SER A 1 96 ? -0.444 33.228 9.193 1.00 37.75 96 SER A O 1
ATOM 736 N N . GLY A 1 97 ? -2.582 33.935 8.982 1.00 42.12 97 GLY A N 1
ATOM 737 C CA . GLY A 1 97 ? -2.442 35.203 8.242 1.00 42.12 97 GLY A CA 1
ATOM 738 C C . GLY A 1 97 ? -1.457 35.330 7.070 1.00 42.12 97 GLY A C 1
ATOM 739 O O . GLY A 1 97 ? -1.517 36.341 6.381 1.00 42.12 97 GLY A O 1
ATOM 740 N N . GLU A 1 98 ? -0.594 34.358 6.821 1.00 40.19 98 GLU A N 1
ATOM 741 C CA . GLU A 1 98 ? 0.412 34.343 5.773 1.00 40.19 98 GLU A CA 1
ATOM 742 C C . GLU A 1 98 ? 0.006 33.264 4.774 1.00 40.19 98 GLU A C 1
ATOM 744 O O . GLU A 1 98 ? -0.412 32.167 5.154 1.00 40.19 98 GLU A O 1
ATOM 749 N N . GLU A 1 99 ? 0.048 33.617 3.493 1.00 42.06 99 GLU A N 1
ATOM 750 C CA . GLU A 1 99 ? -0.266 32.768 2.346 1.00 42.06 99 GLU A CA 1
ATOM 751 C C . GLU A 1 99 ? 0.766 31.630 2.232 1.00 42.06 99 GLU A C 1
ATOM 753 O O . GLU A 1 99 ? 1.598 31.606 1.333 1.00 42.06 99 GLU A O 1
ATOM 758 N N . GLY A 1 100 ? 0.755 30.697 3.183 1.00 47.00 100 GLY A N 1
ATOM 759 C CA . GLY A 1 100 ? 1.483 29.442 3.071 1.00 47.00 100 GLY A CA 1
ATOM 760 C C . GLY A 1 100 ? 0.845 28.588 1.982 1.00 47.00 100 GLY A C 1
ATOM 761 O O . GLY A 1 100 ? -0.383 28.453 1.940 1.00 47.00 100 GLY A O 1
ATOM 762 N N . GLU A 1 101 ? 1.665 28.025 1.094 1.00 53.56 101 GLU A N 1
ATOM 763 C CA . GLU A 1 101 ? 1.208 27.064 0.091 1.00 53.56 101 GLU A CA 1
ATOM 764 C C . GLU A 1 101 ? 0.397 25.949 0.765 1.00 53.56 101 GLU A C 1
ATOM 766 O O . GLU A 1 101 ? 0.793 25.398 1.795 1.00 53.56 101 GLU A O 1
ATOM 771 N N . ALA A 1 102 ? -0.772 25.639 0.200 1.00 63.97 102 ALA A N 1
ATOM 772 C CA . ALA A 1 102 ? -1.598 24.547 0.694 1.00 63.97 102 ALA A CA 1
ATOM 773 C C . ALA A 1 102 ? -0.791 23.239 0.650 1.00 63.97 102 ALA A C 1
ATOM 775 O O . ALA A 1 102 ? -0.185 22.926 -0.371 1.00 63.97 102 ALA A O 1
ATOM 776 N N . ASP A 1 103 ? -0.775 22.491 1.753 1.00 74.12 103 ASP A N 1
ATOM 777 C CA . ASP A 1 103 ? -0.097 21.196 1.826 1.00 74.12 103 ASP A CA 1
ATOM 778 C C . ASP A 1 103 ? -0.848 20.166 0.966 1.00 74.12 103 ASP A C 1
ATOM 780 O O . ASP A 1 103 ? -2.063 20.000 1.126 1.00 74.12 103 ASP A O 1
ATOM 784 N N . GLU A 1 104 ? -0.136 19.452 0.087 1.00 79.19 104 GLU A N 1
ATOM 785 C CA . GLU A 1 104 ? -0.695 18.406 -0.784 1.00 79.19 104 GLU A CA 1
ATOM 786 C C . GLU A 1 104 ? -1.550 17.382 -0.018 1.00 79.19 104 GLU A C 1
ATOM 788 O O . GLU A 1 104 ? -2.560 16.882 -0.527 1.00 79.19 104 GLU A O 1
ATOM 793 N N . THR A 1 105 ? -1.199 17.124 1.244 1.00 82.94 105 THR A N 1
ATOM 794 C CA . THR A 1 105 ? -1.897 16.207 2.143 1.00 82.94 105 THR A CA 1
ATOM 795 C C . THR A 1 105 ? -3.340 16.639 2.400 1.00 82.94 105 THR A C 1
ATOM 797 O O . THR A 1 105 ? -4.235 15.793 2.469 1.00 82.94 105 THR A O 1
ATOM 800 N N . GLU A 1 106 ? -3.621 17.944 2.475 1.00 89.44 106 GLU A N 1
ATOM 801 C CA . GLU A 1 106 ? -4.972 18.463 2.732 1.00 89.44 106 GLU A CA 1
ATOM 802 C C . GLU A 1 106 ? -5.956 18.131 1.601 1.00 89.44 106 GLU A C 1
ATOM 804 O O . GLU A 1 106 ? -7.169 18.124 1.821 1.00 89.44 106 GLU A O 1
ATOM 809 N N . SER A 1 107 ? -5.461 17.733 0.423 1.00 90.69 107 SER A N 1
ATOM 810 C CA . SER A 1 107 ? -6.287 17.194 -0.665 1.00 90.69 107 SER A CA 1
ATOM 811 C C . SER A 1 107 ? -7.030 15.908 -0.274 1.00 90.69 107 SER A C 1
ATOM 813 O O . SER A 1 107 ? -8.064 15.588 -0.868 1.00 90.69 107 SER A O 1
ATOM 815 N N . LEU A 1 108 ? -6.582 15.185 0.761 1.00 93.75 108 LEU A N 1
ATOM 816 C CA . LEU A 1 108 ? -7.306 14.028 1.296 1.00 93.75 108 LEU A CA 1
ATOM 817 C C . LEU A 1 108 ? -8.599 14.414 2.015 1.00 93.75 108 LEU A C 1
ATOM 819 O O . LEU A 1 108 ? -9.535 13.619 2.041 1.00 93.75 108 LEU A O 1
ATOM 823 N N . VAL A 1 109 ? -8.699 15.619 2.580 1.00 95.12 109 VAL A N 1
ATOM 824 C CA . VAL A 1 109 ? -9.899 16.051 3.310 1.00 95.12 109 VAL A CA 1
ATOM 825 C C . VAL A 1 109 ? -11.147 16.065 2.413 1.00 95.12 109 VAL A C 1
ATOM 827 O O . VAL A 1 109 ? -12.129 15.405 2.771 1.00 95.12 109 VAL A O 1
ATOM 830 N N . PRO A 1 110 ? -11.170 16.759 1.254 1.00 95.69 110 PRO A N 1
ATOM 831 C CA . PRO A 1 110 ? -12.322 16.710 0.356 1.00 95.69 110 PRO A CA 1
ATOM 832 C C . PRO A 1 110 ? -12.564 15.305 -0.216 1.00 95.69 110 PRO A C 1
ATOM 834 O O . PRO A 1 110 ? -13.722 14.907 -0.348 1.00 95.69 110 PRO A O 1
ATOM 837 N N . LEU A 1 111 ? -11.508 14.522 -0.480 1.00 97.31 111 LEU A N 1
ATOM 838 C CA . LEU A 1 111 ? -11.641 13.134 -0.936 1.00 97.31 111 LEU A CA 1
ATOM 839 C C . LEU A 1 111 ? -12.399 12.276 0.081 1.00 97.31 111 LEU A C 1
ATOM 841 O O . LEU A 1 111 ? -13.396 11.642 -0.254 1.00 97.31 111 LEU A O 1
ATOM 845 N N . LEU A 1 112 ? -11.948 12.274 1.333 1.00 97.94 112 LEU A N 1
ATOM 846 C CA . LEU A 1 112 ? -12.526 11.446 2.387 1.00 97.94 112 LEU A CA 1
ATOM 847 C C . LEU A 1 112 ? -13.934 11.904 2.767 1.00 97.94 112 LEU A C 1
ATOM 849 O O . LEU A 1 112 ? -14.771 11.064 3.087 1.00 97.94 112 LEU A O 1
ATOM 853 N N . ARG A 1 113 ? -14.243 13.204 2.670 1.00 97.44 113 ARG A N 1
ATOM 854 C CA . ARG A 1 113 ? -15.626 13.693 2.805 1.00 97.44 113 ARG A CA 1
ATOM 855 C C . ARG A 1 113 ? -16.536 13.096 1.736 1.00 97.44 113 ARG A C 1
ATOM 857 O O . ARG A 1 113 ? -17.561 12.525 2.088 1.00 97.44 113 ARG A O 1
ATOM 864 N N . LYS A 1 114 ? -16.115 13.119 0.467 1.00 98.12 114 LYS A N 1
ATOM 865 C CA . LYS A 1 114 ? -16.864 12.508 -0.642 1.00 98.12 114 LYS A CA 1
ATOM 866 C C . LYS A 1 114 ? -17.090 11.008 -0.434 1.00 98.12 114 LYS A C 1
ATOM 868 O O . LYS A 1 114 ? -18.182 10.509 -0.687 1.00 98.12 114 LYS A O 1
ATOM 873 N N . VAL A 1 115 ? -16.070 10.289 0.043 1.00 98.31 115 VAL A N 1
ATOM 874 C CA . VAL A 1 115 ? -16.201 8.857 0.354 1.00 98.31 115 VAL A CA 1
ATOM 875 C C . VAL A 1 115 ? -17.210 8.644 1.482 1.00 98.31 115 VAL A C 1
ATOM 877 O O . VAL A 1 115 ? -18.087 7.800 1.346 1.00 98.31 115 VAL A O 1
ATOM 880 N N . ARG A 1 116 ? -17.135 9.419 2.570 1.00 97.75 116 ARG A N 1
ATOM 881 C CA . ARG A 1 116 ? -18.048 9.300 3.720 1.00 97.75 116 ARG A CA 1
ATOM 882 C C . ARG A 1 116 ? -19.487 9.698 3.408 1.00 97.75 116 ARG A C 1
ATOM 884 O O . ARG A 1 116 ? -20.402 9.149 4.004 1.00 97.75 116 ARG A O 1
ATOM 891 N N . GLU A 1 117 ? -19.702 10.625 2.481 1.00 97.88 117 GLU A N 1
ATOM 892 C CA . GLU A 1 117 ? -21.045 10.952 1.989 1.00 97.88 117 GLU A CA 1
ATOM 893 C C . GLU A 1 117 ? -21.687 9.750 1.281 1.00 97.88 117 GLU A C 1
ATOM 895 O O . GLU A 1 117 ? -22.871 9.479 1.474 1.00 97.88 117 GLU A O 1
ATOM 900 N N . ALA A 1 118 ? -20.905 8.997 0.502 1.00 98.31 118 ALA A N 1
ATOM 901 C CA . ALA A 1 118 ? -21.371 7.790 -0.181 1.00 98.31 118 ALA A CA 1
ATOM 902 C C . ALA A 1 118 ? -21.375 6.533 0.714 1.00 98.31 118 ALA A C 1
ATOM 904 O O . ALA A 1 118 ? -22.152 5.608 0.481 1.00 98.31 118 ALA A O 1
ATOM 905 N N . HIS A 1 119 ? -20.520 6.507 1.739 1.00 97.94 119 HIS A N 1
ATOM 906 C CA . HIS A 1 119 ? -20.335 5.416 2.696 1.00 97.94 119 HIS A CA 1
ATOM 907 C C . HIS A 1 119 ? -20.413 5.959 4.134 1.00 97.94 119 HIS A C 1
ATOM 909 O O . HIS A 1 119 ? -19.385 6.081 4.806 1.00 97.94 119 HIS A O 1
ATOM 915 N N . PRO A 1 120 ? -21.613 6.323 4.625 1.00 97.38 120 PRO A N 1
ATOM 916 C CA . PRO A 1 120 ? -21.773 6.951 5.939 1.00 97.38 120 PRO A CA 1
ATOM 917 C C . PRO A 1 120 ? -21.437 6.019 7.112 1.00 97.38 120 PRO A C 1
ATOM 919 O O . PRO A 1 120 ? -21.239 6.500 8.225 1.00 97.38 120 PRO A O 1
ATOM 922 N N . ASP A 1 121 ? -21.365 4.706 6.873 1.00 97.00 121 ASP A N 1
ATOM 923 C CA . ASP A 1 121 ? -20.929 3.696 7.838 1.00 97.00 121 ASP A CA 1
ATOM 924 C C . ASP A 1 121 ? -19.401 3.529 7.901 1.00 97.00 121 ASP A C 1
ATOM 926 O O . ASP A 1 121 ? -18.925 2.785 8.753 1.00 97.00 121 ASP A O 1
ATOM 930 N N . ALA A 1 122 ? -18.632 4.201 7.034 1.00 98.12 122 ALA A N 1
ATOM 931 C CA . ALA A 1 122 ? -17.174 4.165 7.068 1.00 98.12 122 ALA A CA 1
ATOM 932 C C . ALA A 1 122 ? -16.622 4.873 8.316 1.00 98.12 122 ALA A C 1
ATOM 934 O O . ALA A 1 122 ? -16.866 6.063 8.534 1.00 98.12 122 ALA A O 1
ATOM 935 N N . ASP A 1 123 ? -15.836 4.141 9.103 1.00 98.19 123 ASP A N 1
ATOM 936 C CA . ASP A 1 123 ? -15.315 4.565 10.406 1.00 98.19 123 ASP A CA 1
ATOM 937 C C . ASP A 1 123 ? -13.789 4.434 10.528 1.00 98.19 123 ASP A C 1
ATOM 939 O O . ASP A 1 123 ? -13.211 4.834 11.539 1.00 98.19 123 ASP A O 1
ATOM 943 N N . ALA A 1 124 ? -13.111 3.938 9.490 1.00 98.50 124 ALA A N 1
ATOM 944 C CA . ALA A 1 124 ? -11.667 3.753 9.485 1.00 98.50 124 ALA A CA 1
ATOM 945 C C . ALA A 1 124 ? -11.026 4.057 8.126 1.00 98.50 124 ALA A C 1
ATOM 947 O O . ALA A 1 124 ? -11.675 4.039 7.079 1.00 98.50 124 ALA A O 1
ATOM 948 N N . ILE A 1 125 ? -9.717 4.297 8.145 1.00 98.38 125 ILE A N 1
ATOM 949 C CA . ILE A 1 125 ? -8.879 4.490 6.961 1.00 98.38 125 ILE A CA 1
ATOM 950 C C . ILE A 1 125 ? -7.607 3.660 7.095 1.00 98.38 125 ILE A C 1
ATOM 952 O O . ILE A 1 125 ? -6.999 3.669 8.160 1.00 98.38 125 ILE A O 1
ATOM 956 N N . CYS A 1 126 ? -7.189 2.953 6.043 1.00 98.06 126 CYS A N 1
ATOM 957 C CA . CYS A 1 126 ? -5.922 2.217 6.048 1.00 98.06 126 CYS A CA 1
ATOM 958 C C . CYS A 1 126 ? -4.903 2.783 5.058 1.00 98.06 126 CYS A C 1
ATOM 960 O O . CYS A 1 126 ? -5.267 3.324 4.011 1.00 98.06 126 CYS A O 1
ATOM 962 N N . THR A 1 127 ? -3.619 2.644 5.403 1.00 95.81 127 THR A N 1
ATOM 963 C CA . THR A 1 127 ? -2.480 3.140 4.612 1.00 95.81 127 THR A CA 1
ATOM 964 C C . THR A 1 127 ? -1.431 2.051 4.415 1.00 95.81 127 THR A C 1
ATOM 966 O O . THR A 1 127 ? -1.360 1.103 5.200 1.00 95.81 127 THR A O 1
ATOM 969 N N . GLY A 1 128 ? -0.620 2.186 3.367 1.00 95.12 128 GLY A N 1
ATOM 970 C CA . GLY A 1 128 ? 0.498 1.287 3.079 1.00 95.12 128 GLY A CA 1
ATOM 971 C C . GLY A 1 128 ? 1.856 1.763 3.607 1.00 95.12 128 GLY A C 1
ATOM 972 O O . GLY A 1 128 ? 2.857 1.186 3.217 1.00 95.12 128 GLY A O 1
ATOM 973 N N . ALA A 1 129 ? 1.939 2.812 4.434 1.00 93.56 129 ALA A N 1
ATOM 974 C CA . ALA A 1 129 ? 3.241 3.321 4.881 1.00 93.56 129 ALA A CA 1
ATOM 975 C C . ALA A 1 129 ? 3.973 2.281 5.754 1.00 93.56 129 ALA A C 1
ATOM 977 O O . ALA A 1 129 ? 3.424 1.850 6.773 1.00 93.56 129 ALA A O 1
ATOM 978 N N . ILE A 1 130 ? 5.203 1.902 5.378 1.00 93.44 130 ILE A N 1
ATOM 979 C CA . ILE A 1 130 ? 6.003 0.919 6.124 1.00 93.44 130 ILE A CA 1
ATOM 980 C C . ILE A 1 130 ? 6.927 1.620 7.124 1.00 93.44 130 ILE A C 1
ATOM 982 O O . ILE A 1 130 ? 6.754 1.474 8.329 1.00 93.44 130 ILE A O 1
ATOM 986 N N . LEU A 1 131 ? 7.917 2.393 6.679 1.00 92.12 131 LEU A N 1
ATOM 987 C CA . LEU A 1 131 ? 8.893 3.041 7.569 1.00 92.12 131 LEU A CA 1
ATOM 988 C C . LEU A 1 131 ? 8.735 4.565 7.606 1.00 92.12 131 LEU A C 1
ATOM 990 O O . LEU A 1 131 ? 9.170 5.210 8.567 1.00 92.12 131 LEU A O 1
ATOM 994 N N . SER A 1 132 ? 8.050 5.149 6.620 1.00 90.12 132 SER A N 1
ATOM 995 C CA . SER A 1 132 ? 7.827 6.594 6.557 1.00 90.12 132 SER A CA 1
ATOM 996 C C . SER A 1 132 ? 6.916 7.114 7.679 1.00 90.12 132 SER A C 1
ATOM 998 O O . SER A 1 132 ? 5.684 7.081 7.611 1.00 90.12 132 SER A O 1
ATOM 1000 N N . THR A 1 133 ? 7.536 7.678 8.721 1.00 89.06 133 THR A N 1
ATOM 1001 C CA . THR A 1 133 ? 6.812 8.405 9.779 1.00 89.06 133 THR A CA 1
ATOM 1002 C C . THR A 1 133 ? 6.126 9.652 9.219 1.00 89.06 133 THR A C 1
ATOM 1004 O O . THR A 1 133 ? 5.015 9.959 9.638 1.00 89.06 133 THR A O 1
ATOM 1007 N N . TYR A 1 134 ? 6.750 10.313 8.236 1.00 86.38 134 TYR A N 1
ATOM 1008 C CA . TYR A 1 134 ? 6.212 11.489 7.547 1.00 86.38 134 TYR A CA 1
ATOM 1009 C C . TYR A 1 134 ? 4.835 11.217 6.933 1.00 86.38 134 TYR A C 1
ATOM 1011 O O . TYR A 1 134 ? 3.898 11.991 7.146 1.00 86.38 134 TYR A O 1
ATOM 1019 N N . GLN A 1 135 ? 4.713 10.104 6.202 1.00 89.38 135 GLN A N 1
ATOM 1020 C CA . GLN A 1 135 ? 3.461 9.699 5.572 1.00 89.38 135 GLN A CA 1
ATOM 1021 C C . GLN A 1 135 ? 2.428 9.302 6.630 1.00 89.38 135 GLN A C 1
ATOM 1023 O O . GLN A 1 135 ? 1.287 9.762 6.589 1.00 89.38 135 GLN A O 1
ATOM 1028 N N . ARG A 1 136 ? 2.828 8.498 7.625 1.00 92.19 136 ARG A N 1
ATOM 1029 C CA . ARG A 1 136 ? 1.920 8.026 8.678 1.00 92.19 136 ARG A CA 1
ATOM 1030 C C . ARG A 1 136 ? 1.269 9.181 9.450 1.00 92.19 136 ARG A C 1
ATOM 1032 O O . ARG A 1 136 ? 0.044 9.226 9.546 1.00 92.19 136 ARG A O 1
ATOM 1039 N N . THR A 1 137 ? 2.063 10.107 9.993 1.00 91.00 137 THR A N 1
ATOM 1040 C CA . THR A 1 137 ? 1.563 11.172 10.890 1.00 91.00 137 THR A CA 1
ATOM 1041 C C . THR A 1 137 ? 0.592 12.120 10.184 1.00 91.00 137 THR A C 1
ATOM 1043 O O . THR A 1 137 ? -0.394 12.565 10.776 1.00 91.00 137 THR A O 1
ATOM 1046 N N . ARG A 1 138 ? 0.815 12.377 8.893 1.00 91.31 138 ARG A N 1
ATOM 1047 C CA . ARG A 1 138 ? -0.075 13.157 8.023 1.00 91.31 138 ARG A CA 1
ATOM 1048 C C . ARG A 1 138 ? -1.441 12.514 7.844 1.00 91.31 138 ARG A C 1
ATOM 1050 O O . ARG A 1 138 ? -2.465 13.169 8.064 1.00 91.31 138 ARG A O 1
ATOM 1057 N N . ILE A 1 139 ? -1.467 11.226 7.498 1.00 93.69 139 ILE A N 1
ATOM 1058 C CA . ILE A 1 139 ? -2.734 10.506 7.350 1.00 93.69 139 ILE A CA 1
ATOM 1059 C C . ILE A 1 139 ? -3.462 10.405 8.690 1.00 93.69 139 ILE A C 1
ATOM 1061 O O . ILE A 1 139 ? -4.666 10.650 8.740 1.00 93.69 139 ILE A O 1
ATOM 1065 N N . GLU A 1 140 ? -2.749 10.107 9.777 1.00 94.56 140 GLU A N 1
ATOM 1066 C CA . GLU A 1 140 ? -3.326 10.037 11.123 1.00 94.56 140 GLU A CA 1
ATOM 1067 C C . GLU A 1 140 ? -3.969 11.365 11.535 1.00 94.56 140 GLU A C 1
ATOM 1069 O O . GLU A 1 140 ? -5.113 11.380 11.986 1.00 94.56 140 GLU A O 1
ATOM 1074 N N . SER A 1 141 ? -3.297 12.494 11.299 1.00 93.75 141 SER A N 1
ATOM 1075 C CA . SER A 1 141 ? -3.855 13.823 11.571 1.00 93.75 141 SER A CA 1
ATOM 1076 C C . SER A 1 141 ? -5.159 14.081 10.808 1.00 93.75 141 SER A C 1
ATOM 1078 O O . SER A 1 141 ? -6.125 14.607 11.368 1.00 93.75 141 SER A O 1
ATOM 1080 N N . ILE A 1 142 ? -5.228 13.702 9.529 1.00 94.81 142 ILE A N 1
ATOM 1081 C CA . ILE A 1 142 ? -6.453 13.845 8.727 1.00 94.81 142 ILE A CA 1
ATOM 1082 C C . ILE A 1 142 ? -7.551 12.900 9.214 1.00 94.81 142 ILE A C 1
ATOM 1084 O O . ILE A 1 142 ? -8.696 13.327 9.373 1.00 94.81 142 ILE A O 1
ATOM 1088 N N . ALA A 1 143 ? -7.211 11.639 9.484 1.00 96.56 143 ALA A N 1
ATOM 1089 C CA . ALA A 1 143 ? -8.145 10.632 9.970 1.00 96.56 143 ALA A CA 1
ATOM 1090 C C . ALA A 1 143 ? -8.814 11.089 11.272 1.00 96.56 143 ALA A C 1
ATOM 1092 O O . ALA A 1 143 ? -10.043 11.161 11.345 1.00 96.56 143 ALA A O 1
ATOM 1093 N N . LEU A 1 144 ? -8.010 11.513 12.252 1.00 96.06 144 LEU A N 1
ATOM 1094 C CA . LEU A 1 144 ? -8.484 11.984 13.552 1.00 96.06 144 LEU A CA 1
ATOM 1095 C C . LEU A 1 144 ? -9.386 13.218 13.422 1.00 96.06 144 LEU A C 1
ATOM 1097 O O . LEU A 1 144 ? -10.454 13.261 14.031 1.00 96.06 144 LEU A O 1
ATOM 1101 N N . ARG A 1 145 ? -9.023 14.191 12.572 1.00 95.06 145 ARG A N 1
ATOM 1102 C CA . ARG A 1 145 ? -9.859 15.380 12.301 1.00 95.06 145 ARG A CA 1
ATOM 1103 C C . ARG A 1 145 ? -11.208 15.040 11.670 1.00 95.06 145 ARG A C 1
ATOM 1105 O O . ARG A 1 145 ? -12.165 15.796 11.829 1.00 95.06 145 ARG A O 1
ATOM 1112 N N . LEU A 1 146 ? -11.293 13.929 10.943 1.00 96.50 146 LEU A N 1
ATOM 1113 C CA . LEU A 1 146 ? -12.525 13.456 10.316 1.00 96.50 146 LEU A CA 1
ATOM 1114 C C . LEU A 1 146 ? -13.287 12.436 11.173 1.00 96.50 146 LEU A C 1
ATOM 1116 O O . LEU A 1 146 ? -14.378 12.028 10.770 1.00 96.50 146 LEU A O 1
ATOM 1120 N N . GLY A 1 147 ? -12.766 12.061 12.344 1.00 97.06 147 GLY A N 1
ATOM 1121 C CA . GLY A 1 147 ? -13.363 11.042 13.209 1.00 97.06 147 GLY A CA 1
ATOM 1122 C C . GLY A 1 147 ? -13.248 9.622 12.645 1.00 97.06 147 GLY A C 1
ATOM 1123 O O . GLY A 1 147 ? -14.124 8.803 12.899 1.00 97.06 147 GLY A O 1
ATOM 1124 N N . LEU A 1 148 ? -12.210 9.350 11.851 1.00 98.12 148 LEU A N 1
ATOM 1125 C CA . LEU A 1 148 ? -11.875 8.025 11.330 1.00 98.12 148 LEU A CA 1
ATOM 1126 C C . LEU A 1 148 ? -10.739 7.412 12.155 1.00 98.12 148 LEU A C 1
ATOM 1128 O O . LEU A 1 148 ? -9.796 8.107 12.534 1.00 98.12 148 LEU A O 1
ATOM 1132 N N . VAL A 1 149 ? -10.795 6.101 12.376 1.00 98.31 149 VAL A N 1
ATOM 1133 C CA . VAL A 1 149 ? -9.702 5.331 12.981 1.00 98.31 149 VAL A CA 1
ATOM 1134 C C . VAL A 1 149 ? -8.594 5.111 11.939 1.00 98.31 149 VAL A C 1
ATOM 1136 O O . VAL A 1 149 ? -8.861 4.480 10.912 1.00 98.31 149 VAL A O 1
ATOM 1139 N N . PRO A 1 150 ? -7.357 5.596 12.156 1.00 97.69 150 PRO A N 1
ATOM 1140 C CA . PRO A 1 150 ? -6.243 5.292 11.267 1.00 97.69 150 PRO A CA 1
ATOM 1141 C C . PRO A 1 150 ? -5.703 3.877 11.521 1.00 97.69 150 PRO A C 1
ATOM 1143 O O . PRO A 1 150 ? -5.394 3.506 12.652 1.00 97.69 150 PRO A O 1
ATOM 1146 N N . LEU A 1 151 ? -5.569 3.090 10.455 1.00 97.69 151 LEU A N 1
ATOM 1147 C CA . LEU A 1 151 ? -5.026 1.733 10.459 1.00 97.69 151 LEU A CA 1
ATOM 1148 C C . LEU A 1 151 ? -3.716 1.698 9.659 1.00 97.69 151 LEU A C 1
ATOM 1150 O O . LEU A 1 151 ? -3.712 1.772 8.428 1.00 97.69 151 LEU A O 1
ATOM 1154 N N . SER A 1 152 ? -2.598 1.551 10.366 1.00 96.38 152 SER A N 1
ATOM 1155 C CA . SER A 1 152 ? -1.241 1.556 9.799 1.00 96.38 152 SER A CA 1
ATOM 1156 C C . SER A 1 152 ? -0.549 0.210 10.041 1.00 96.38 152 SER A C 1
ATOM 1158 O O . SER A 1 152 ? 0.498 0.152 10.675 1.00 96.38 152 SER A O 1
ATOM 1160 N N . TYR A 1 153 ? -1.155 -0.889 9.572 1.00 95.75 153 TYR A N 1
ATOM 1161 C CA . TYR A 1 153 ? -0.696 -2.259 9.864 1.00 95.75 153 TYR A CA 1
ATOM 1162 C C . TYR A 1 153 ? 0.742 -2.562 9.442 1.00 95.75 153 TYR A C 1
ATOM 1164 O O . TYR A 1 153 ? 1.382 -3.413 10.052 1.00 95.75 153 TYR A O 1
ATOM 1172 N N . LEU A 1 154 ? 1.234 -1.893 8.398 1.00 95.81 154 LEU A N 1
ATOM 1173 C CA . LEU A 1 154 ? 2.579 -2.123 7.874 1.00 95.81 154 LEU A CA 1
ATOM 1174 C C . LEU A 1 154 ? 3.639 -1.251 8.555 1.00 95.81 154 LEU A C 1
ATOM 1176 O O . LEU A 1 154 ? 4.830 -1.441 8.309 1.00 95.81 154 LEU A O 1
ATOM 1180 N N . TRP A 1 155 ? 3.231 -0.317 9.420 1.00 95.44 155 TRP A N 1
ATOM 1181 C CA . TRP A 1 155 ? 4.168 0.611 10.032 1.00 95.44 155 TRP A CA 1
ATOM 1182 C C . TRP A 1 155 ? 5.153 -0.128 10.943 1.00 95.44 155 TRP A C 1
ATOM 1184 O O . TRP A 1 155 ? 4.747 -0.841 11.856 1.00 95.44 155 TRP A O 1
ATOM 1194 N N . GLN A 1 156 ? 6.450 0.042 10.679 1.00 93.12 156 GLN A N 1
ATOM 1195 C CA . GLN A 1 156 ? 7.561 -0.667 11.324 1.00 93.12 156 GLN A CA 1
ATOM 1196 C C . GLN A 1 156 ? 7.506 -2.197 11.213 1.00 93.12 156 GLN A C 1
ATOM 1198 O O . GLN A 1 156 ? 8.248 -2.888 11.906 1.00 93.12 156 GLN A O 1
ATOM 1203 N N . TYR A 1 157 ? 6.704 -2.749 10.302 1.00 92.31 157 TYR A N 1
ATOM 1204 C CA . TYR A 1 157 ? 6.527 -4.195 10.164 1.00 92.31 157 TYR A CA 1
ATOM 1205 C C . TYR A 1 157 ? 7.836 -4.989 9.948 1.00 92.31 157 TYR A C 1
ATOM 1207 O O . TYR A 1 157 ? 7.983 -6.049 10.555 1.00 92.31 157 TYR A O 1
ATOM 1215 N N . PRO A 1 158 ? 8.837 -4.502 9.181 1.00 90.75 158 PRO A N 1
ATOM 1216 C CA . PRO A 1 158 ? 10.129 -5.187 9.042 1.00 90.75 158 PRO A CA 1
ATOM 1217 C C . PRO A 1 158 ? 10.956 -5.244 10.335 1.00 90.75 158 PRO A C 1
ATOM 1219 O O . PRO A 1 158 ? 11.895 -6.032 10.423 1.00 90.75 158 PRO A O 1
ATOM 1222 N N . LEU A 1 159 ? 10.631 -4.403 11.325 1.00 89.44 159 LEU A N 1
ATOM 1223 C CA . LEU A 1 159 ? 11.261 -4.390 12.648 1.00 89.44 159 LEU A CA 1
ATOM 1224 C C . LEU A 1 159 ? 10.598 -5.380 13.618 1.00 89.44 159 LEU A C 1
ATOM 1226 O O . LEU A 1 159 ? 11.009 -5.468 14.771 1.00 89.44 159 LEU A O 1
ATOM 1230 N N . LEU A 1 160 ? 9.576 -6.112 13.172 1.00 88.00 160 LEU A N 1
ATOM 1231 C CA . LEU A 1 160 ? 8.914 -7.165 13.936 1.00 88.00 160 LEU A CA 1
ATOM 1232 C C . LEU A 1 160 ? 9.544 -8.530 13.611 1.00 88.00 160 LEU A C 1
ATOM 1234 O O . LEU A 1 160 ? 10.151 -8.685 12.545 1.00 88.00 160 LEU A O 1
ATOM 1238 N N . PRO A 1 161 ? 9.384 -9.553 14.477 1.00 86.56 161 PRO A N 1
ATOM 1239 C CA . PRO A 1 161 ? 9.802 -10.918 14.163 1.00 86.56 161 PRO A CA 1
ATOM 1240 C C . PRO A 1 161 ? 9.329 -11.339 12.760 1.00 86.56 161 PRO A C 1
ATOM 1242 O O . PRO A 1 161 ? 8.190 -11.029 12.407 1.00 86.56 161 PRO A O 1
ATOM 1245 N N . PRO A 1 162 ? 10.151 -12.031 11.950 1.00 89.19 162 PRO A N 1
ATOM 1246 C CA . PRO A 1 162 ? 11.449 -12.625 12.285 1.00 89.19 162 PRO A CA 1
ATOM 1247 C C . PRO A 1 162 ? 12.656 -11.668 12.178 1.00 89.19 162 PRO A C 1
ATOM 1249 O O . PRO A 1 162 ? 13.787 -12.142 12.130 1.00 89.19 162 PRO A O 1
ATOM 1252 N N . TYR A 1 163 ? 12.445 -10.346 12.146 1.00 86.00 163 TYR A N 1
ATOM 1253 C CA . TYR A 1 163 ? 13.501 -9.321 12.084 1.00 86.00 163 TYR A CA 1
ATOM 1254 C C . TYR A 1 163 ? 14.387 -9.405 10.830 1.00 86.00 163 TYR A C 1
ATOM 1256 O O . TYR A 1 163 ? 15.568 -9.060 10.853 1.00 86.00 163 TYR A O 1
ATOM 1264 N N . ALA A 1 164 ? 13.813 -9.868 9.718 1.00 87.44 164 ALA A N 1
ATOM 1265 C CA . ALA A 1 164 ? 14.475 -9.913 8.420 1.00 87.44 164 ALA A CA 1
ATOM 1266 C C . ALA A 1 164 ? 13.865 -8.865 7.484 1.00 87.44 164 ALA A C 1
ATOM 1268 O O . ALA A 1 164 ? 12.645 -8.829 7.309 1.00 87.44 164 ALA A O 1
ATOM 1269 N N . GLN A 1 165 ? 14.699 -8.055 6.826 1.00 81.94 165 GLN A N 1
ATOM 1270 C CA . GLN A 1 165 ? 14.217 -7.003 5.918 1.00 81.94 165 GLN A CA 1
ATOM 1271 C C . GLN A 1 165 ? 13.387 -7.555 4.747 1.00 81.94 165 GLN A C 1
ATOM 1273 O O . GLN A 1 165 ? 12.450 -6.902 4.296 1.00 81.94 165 GLN A O 1
ATOM 1278 N N . THR A 1 166 ? 13.686 -8.772 4.282 1.00 91.38 166 THR A N 1
ATOM 1279 C CA . THR A 1 166 ? 12.959 -9.442 3.190 1.00 91.38 166 THR A CA 1
ATOM 1280 C C . THR A 1 166 ? 11.633 -10.060 3.623 1.00 91.38 166 THR A C 1
ATOM 1282 O O . THR A 1 166 ? 10.812 -10.371 2.761 1.00 91.38 166 THR A O 1
ATOM 1285 N N . SER A 1 167 ? 11.389 -10.216 4.931 1.00 92.44 167 SER A N 1
ATOM 1286 C CA . SER A 1 167 ? 10.236 -10.967 5.451 1.00 92.44 167 SER A CA 1
ATOM 1287 C C . SER A 1 167 ? 8.894 -10.424 4.964 1.00 92.44 167 SER A C 1
ATOM 1289 O O . SER A 1 167 ? 7.982 -11.195 4.693 1.00 92.44 167 SER A O 1
ATOM 1291 N N . LEU A 1 168 ? 8.776 -9.107 4.772 1.00 94.62 168 LEU A N 1
ATOM 1292 C CA . LEU A 1 168 ? 7.554 -8.500 4.250 1.00 94.62 168 LEU A CA 1
ATOM 1293 C C . LEU A 1 168 ? 7.290 -8.888 2.782 1.00 94.62 168 LEU A C 1
ATOM 1295 O O . LEU A 1 168 ? 6.149 -9.162 2.420 1.00 94.62 168 LEU A O 1
ATOM 1299 N N . LEU A 1 169 ? 8.329 -8.974 1.942 1.00 96.25 169 LEU A N 1
ATOM 1300 C CA . LEU A 1 169 ? 8.188 -9.469 0.565 1.00 96.25 169 LEU A CA 1
ATOM 1301 C C . LEU A 1 169 ? 7.880 -10.969 0.545 1.00 96.25 169 LEU A C 1
ATOM 1303 O O . LEU A 1 169 ? 7.095 -11.432 -0.278 1.00 96.25 169 LEU A O 1
ATOM 1307 N N . GLU A 1 170 ? 8.461 -11.734 1.466 1.00 94.88 170 GLU A N 1
ATOM 1308 C CA . GLU A 1 170 ? 8.154 -13.157 1.625 1.00 94.88 170 GLU A CA 1
ATOM 1309 C C . GLU A 1 170 ? 6.695 -13.378 2.046 1.00 94.88 170 GLU A C 1
A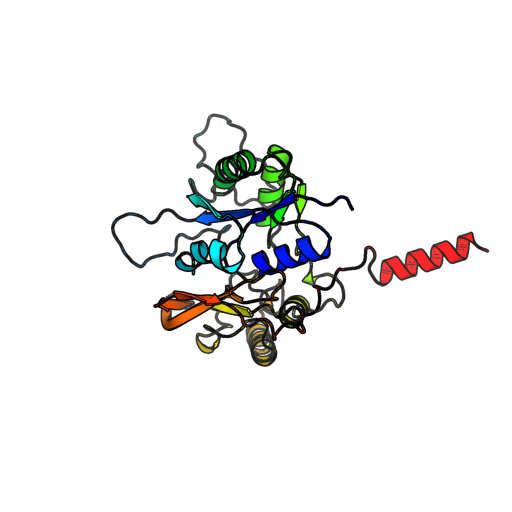TOM 1311 O O . GLU A 1 170 ? 6.034 -14.250 1.477 1.00 94.88 170 GLU A O 1
ATOM 1316 N N . ASP A 1 171 ? 6.177 -12.557 2.965 1.00 95.56 171 ASP A N 1
ATOM 1317 C CA . ASP A 1 171 ? 4.771 -12.553 3.372 1.00 95.56 171 ASP A CA 1
ATOM 1318 C C . ASP A 1 171 ? 3.862 -12.177 2.182 1.00 95.56 171 ASP A C 1
ATOM 1320 O O . ASP A 1 171 ? 2.880 -12.871 1.915 1.00 95.56 171 ASP A O 1
ATOM 1324 N N . MET A 1 172 ? 4.214 -11.144 1.400 1.00 96.62 172 MET A N 1
ATOM 1325 C CA . MET A 1 172 ? 3.493 -10.766 0.169 1.00 96.62 172 MET A CA 1
ATOM 1326 C C . MET A 1 172 ? 3.463 -11.907 -0.861 1.00 96.62 172 MET A C 1
ATOM 1328 O O . MET A 1 172 ? 2.427 -12.170 -1.474 1.00 96.62 172 MET A O 1
ATOM 1332 N N . ARG A 1 173 ? 4.577 -12.630 -1.029 1.00 95.75 173 ARG A N 1
ATOM 1333 C CA . ARG A 1 173 ? 4.644 -13.820 -1.889 1.00 95.75 173 ARG A CA 1
ATOM 1334 C C . ARG A 1 173 ? 3.742 -14.939 -1.369 1.00 95.75 173 ARG A C 1
ATOM 1336 O O . ARG A 1 173 ? 3.057 -15.574 -2.164 1.00 95.75 173 ARG A O 1
ATOM 1343 N N . ALA A 1 174 ? 3.745 -15.196 -0.060 1.00 94.81 174 ALA A N 1
ATOM 1344 C CA . ALA A 1 174 ? 2.977 -16.281 0.555 1.00 94.81 174 ALA A CA 1
ATOM 1345 C C . ALA A 1 174 ? 1.459 -16.096 0.395 1.00 94.81 174 ALA A C 1
ATOM 1347 O O . ALA A 1 174 ? 0.735 -17.062 0.150 1.00 94.81 174 ALA A O 1
ATOM 1348 N N . VAL A 1 175 ? 0.983 -14.848 0.452 1.00 95.38 175 VAL A N 1
ATOM 1349 C CA . VAL A 1 175 ? -0.426 -14.514 0.186 1.00 95.38 175 VAL A CA 1
ATOM 1350 C C . VAL A 1 175 ? -0.763 -14.457 -1.308 1.00 95.38 175 VAL A C 1
ATOM 1352 O O . VAL A 1 175 ? -1.901 -14.163 -1.662 1.00 95.38 175 VAL A O 1
ATOM 1355 N N . GLY A 1 176 ? 0.207 -14.711 -2.190 1.00 95.38 176 GLY A N 1
ATOM 1356 C CA . GLY A 1 176 ? 0.017 -14.711 -3.639 1.00 95.38 176 GLY A CA 1
ATOM 1357 C C . GLY A 1 176 ? -0.110 -13.321 -4.260 1.00 95.38 176 GLY A C 1
ATOM 1358 O O . GLY A 1 176 ? -0.653 -13.203 -5.355 1.00 95.38 176 GLY A O 1
ATOM 1359 N N . GLN A 1 177 ? 0.357 -12.263 -3.590 1.00 96.69 177 GLN A N 1
ATOM 1360 C CA . GLN A 1 177 ? 0.333 -10.921 -4.163 1.00 96.69 177 GLN A CA 1
ATOM 1361 C C . GLN A 1 177 ? 1.339 -10.807 -5.317 1.00 96.69 177 GLN A C 1
ATOM 1363 O O . GLN A 1 177 ? 2.532 -11.069 -5.154 1.00 96.69 177 GLN A O 1
ATOM 1368 N N . ASP A 1 178 ? 0.866 -10.360 -6.481 1.00 97.06 178 ASP A N 1
ATOM 1369 C CA . ASP A 1 178 ? 1.705 -10.095 -7.646 1.00 97.06 178 ASP A CA 1
ATOM 1370 C C . ASP A 1 178 ? 1.854 -8.587 -7.843 1.00 97.06 17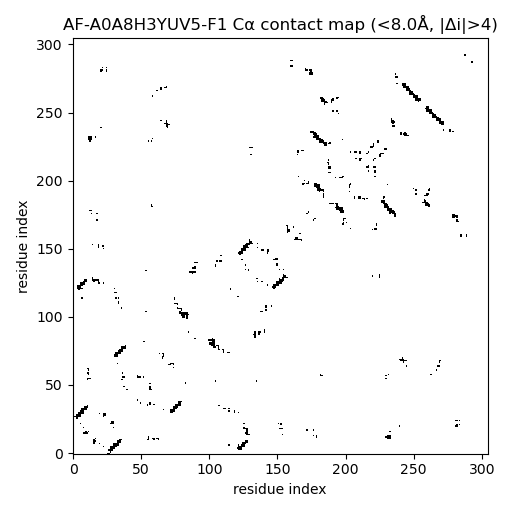8 ASP A C 1
ATOM 1372 O O . ASP A 1 178 ? 0.926 -7.886 -8.255 1.00 97.06 178 ASP A O 1
ATOM 1376 N N . SER A 1 179 ? 3.037 -8.071 -7.511 1.00 97.94 179 SER A N 1
ATOM 1377 C CA . SER A 1 179 ? 3.384 -6.661 -7.680 1.00 97.94 179 SER A CA 1
ATOM 1378 C C . SER A 1 179 ? 4.624 -6.522 -8.545 1.00 97.94 179 SER A C 1
ATOM 1380 O O . SER A 1 179 ? 5.686 -7.051 -8.223 1.00 97.94 179 SER A O 1
ATOM 1382 N N . ARG A 1 180 ? 4.489 -5.811 -9.665 1.00 97.62 180 ARG A N 1
ATOM 1383 C CA . ARG A 1 180 ? 5.547 -5.635 -10.660 1.00 97.62 180 ARG A CA 1
ATOM 1384 C C . ARG A 1 180 ? 6.344 -4.379 -10.381 1.00 97.62 180 ARG A C 1
ATOM 1386 O O . ARG A 1 180 ? 5.751 -3.346 -10.097 1.00 97.62 180 ARG A O 1
ATOM 1393 N N . ILE A 1 181 ? 7.665 -4.453 -10.492 1.00 96.88 181 ILE A N 1
ATOM 1394 C CA . ILE A 1 181 ? 8.523 -3.265 -10.423 1.00 96.88 181 ILE A CA 1
ATOM 1395 C C . ILE A 1 181 ? 8.283 -2.429 -11.684 1.00 96.88 181 ILE A C 1
ATOM 1397 O O . ILE A 1 181 ? 8.440 -2.931 -12.797 1.00 96.88 181 ILE A O 1
ATOM 1401 N N . ILE A 1 182 ? 7.870 -1.174 -11.519 1.00 95.06 182 ILE A N 1
ATOM 1402 C CA . ILE A 1 182 ? 7.507 -0.277 -12.627 1.00 95.06 182 ILE A CA 1
ATOM 1403 C C . ILE A 1 182 ? 8.478 0.881 -12.813 1.00 95.06 182 ILE A C 1
ATOM 1405 O O . ILE A 1 182 ? 8.521 1.444 -13.899 1.00 95.06 182 ILE A O 1
ATOM 1409 N N . LYS A 1 183 ? 9.265 1.218 -11.795 1.00 93.75 183 LYS A N 1
ATOM 1410 C CA . LYS A 1 183 ? 10.330 2.219 -11.861 1.00 93.75 183 LYS A CA 1
ATOM 1411 C C . LYS A 1 183 ? 11.498 1.745 -11.019 1.00 93.75 183 LYS A C 1
ATOM 1413 O O . LYS A 1 183 ? 11.280 1.112 -9.991 1.00 93.75 183 LYS A O 1
ATOM 1418 N N . VAL A 1 184 ? 12.708 2.058 -11.454 1.00 93.38 184 VAL A N 1
ATOM 1419 C CA . VAL A 1 184 ? 13.943 1.939 -10.675 1.00 93.38 184 VAL A CA 1
ATOM 1420 C C . VAL A 1 184 ? 14.648 3.291 -10.697 1.00 93.38 184 VAL A C 1
ATOM 1422 O O . VAL A 1 184 ? 14.665 3.953 -11.736 1.00 93.38 184 VAL A O 1
ATOM 1425 N N . ALA A 1 185 ? 15.190 3.716 -9.559 1.00 87.31 185 ALA A N 1
ATOM 1426 C CA . ALA A 1 185 ? 15.841 5.020 -9.398 1.00 87.31 185 ALA A CA 1
ATOM 1427 C C . ALA A 1 185 ? 17.097 4.959 -8.506 1.00 87.31 185 ALA A C 1
ATOM 1429 O O . ALA A 1 185 ? 17.544 5.971 -7.974 1.00 87.31 185 ALA A O 1
ATOM 1430 N N . SER A 1 186 ? 17.690 3.774 -8.346 1.00 79.69 186 SER A N 1
ATOM 1431 C CA . SER A 1 186 ? 18.907 3.565 -7.557 1.00 79.69 186 SER A CA 1
ATOM 1432 C C . SER A 1 186 ? 20.002 2.937 -8.409 1.00 79.69 186 SER A C 1
ATOM 1434 O O . SER A 1 186 ? 19.732 2.038 -9.197 1.00 79.69 186 SER A O 1
ATOM 1436 N N . GLY A 1 187 ? 21.262 3.330 -8.189 1.00 73.69 187 GLY A N 1
ATOM 1437 C CA . GLY A 1 187 ? 22.416 2.680 -8.827 1.00 73.69 187 GLY A CA 1
ATOM 1438 C C . GLY A 1 187 ? 22.530 1.181 -8.511 1.00 73.69 187 GLY A C 1
ATOM 1439 O O . GLY A 1 187 ? 23.184 0.446 -9.249 1.00 73.69 187 GLY A O 1
ATOM 1440 N N . ALA A 1 188 ? 21.858 0.716 -7.451 1.00 79.25 188 ALA A N 1
ATOM 1441 C CA . ALA A 1 188 ? 21.781 -0.693 -7.090 1.00 79.25 188 ALA A CA 1
ATOM 1442 C C . ALA A 1 188 ? 20.751 -1.492 -7.910 1.00 79.25 188 ALA A C 1
ATOM 1444 O O . ALA A 1 188 ? 20.809 -2.719 -7.893 1.00 79.25 188 ALA A O 1
ATOM 1445 N N . LEU A 1 189 ? 19.813 -0.851 -8.618 1.00 86.44 189 LEU A N 1
ATOM 1446 C CA . LEU A 1 189 ? 18.777 -1.535 -9.397 1.00 86.44 189 LEU A CA 1
ATOM 1447 C C . LEU A 1 189 ? 18.759 -1.049 -10.841 1.00 86.44 189 LEU A C 1
ATOM 1449 O O . LEU A 1 189 ? 18.571 0.127 -11.121 1.00 86.44 189 LEU A O 1
ATOM 1453 N N . ASP A 1 190 ? 18.918 -1.991 -11.766 1.00 87.81 190 ASP A N 1
ATOM 1454 C CA . ASP A 1 190 ? 18.908 -1.724 -13.200 1.00 87.81 190 ASP A CA 1
ATOM 1455 C C . ASP A 1 190 ? 17.558 -2.080 -13.851 1.00 87.81 190 ASP A C 1
ATOM 1457 O O . ASP A 1 190 ? 16.655 -2.671 -13.249 1.00 87.81 190 ASP A O 1
ATOM 1461 N N . GLU A 1 191 ? 17.433 -1.762 -15.139 1.00 91.94 191 GLU A N 1
ATOM 1462 C CA . GLU A 1 191 ? 16.241 -2.043 -15.946 1.00 91.94 191 GLU A CA 1
ATOM 1463 C C . GLU A 1 191 ? 15.861 -3.531 -16.018 1.00 91.94 191 GLU A C 1
ATOM 1465 O O . GLU A 1 191 ? 14.729 -3.866 -16.364 1.00 91.94 191 GLU A O 1
ATOM 1470 N N . SER A 1 192 ? 16.767 -4.448 -15.651 1.00 92.38 192 SER A N 1
ATOM 1471 C CA . SER A 1 192 ? 16.485 -5.885 -15.672 1.00 92.38 192 SER A CA 1
ATOM 1472 C C . SER A 1 192 ? 15.500 -6.326 -14.586 1.00 92.38 192 SER A C 1
ATOM 1474 O O . SER A 1 192 ? 15.056 -7.477 -14.611 1.00 92.38 192 SER A O 1
ATOM 1476 N N . PHE A 1 193 ? 15.179 -5.459 -13.623 1.00 95.12 193 PHE A N 1
ATOM 1477 C CA . PHE A 1 193 ? 14.139 -5.693 -12.619 1.00 95.12 193 PHE A CA 1
ATOM 1478 C C . PHE A 1 193 ? 12.746 -5.268 -13.085 1.00 95.12 193 PHE A C 1
ATOM 1480 O O . PHE A 1 193 ? 11.754 -5.740 -12.528 1.00 95.12 193 PHE A O 1
ATOM 1487 N N . LEU A 1 194 ? 12.651 -4.420 -14.111 1.00 95.94 194 LEU A N 1
ATOM 1488 C CA . LEU A 1 194 ? 11.376 -3.886 -14.570 1.00 95.94 194 LEU A CA 1
ATOM 1489 C C . LEU A 1 194 ? 10.432 -5.003 -15.030 1.00 95.94 194 LEU A C 1
ATOM 1491 O O . LEU A 1 194 ? 10.830 -5.986 -15.656 1.00 95.94 194 LEU A O 1
ATOM 1495 N N . TRP A 1 195 ? 9.159 -4.841 -14.679 1.00 96.31 195 TRP A N 1
ATOM 1496 C CA . TRP A 1 195 ? 8.057 -5.775 -14.909 1.00 96.31 195 TRP A CA 1
ATOM 1497 C C . TRP A 1 195 ? 8.189 -7.161 -14.253 1.00 96.31 195 TRP A C 1
ATOM 1499 O O . TRP A 1 195 ? 7.340 -8.044 -14.432 1.00 96.31 195 TRP A O 1
ATOM 1509 N N . LYS A 1 196 ? 9.216 -7.377 -13.430 1.00 97.06 196 LYS A N 1
ATOM 1510 C CA . LYS A 1 196 ? 9.328 -8.590 -12.621 1.00 97.06 196 LYS A CA 1
ATOM 1511 C C . LYS A 1 196 ? 8.537 -8.458 -11.327 1.00 97.06 196 LYS A C 1
ATOM 1513 O O . LYS A 1 196 ? 8.385 -7.356 -10.804 1.00 97.06 196 LYS A O 1
ATOM 1518 N N . ASN A 1 197 ? 8.035 -9.585 -10.820 1.00 97.56 197 ASN A N 1
ATOM 1519 C CA . ASN A 1 197 ? 7.412 -9.614 -9.502 1.00 97.56 197 ASN A CA 1
ATOM 1520 C C . ASN A 1 197 ? 8.482 -9.308 -8.441 1.00 97.56 197 ASN A C 1
ATOM 1522 O O . ASN A 1 197 ? 9.503 -9.999 -8.370 1.00 97.56 197 ASN A O 1
ATOM 1526 N N . VAL A 1 198 ? 8.236 -8.263 -7.651 1.00 96.81 198 VAL A N 1
ATOM 1527 C CA . VAL A 1 198 ? 9.118 -7.767 -6.586 1.00 96.81 198 VAL A CA 1
ATOM 1528 C C . VAL A 1 198 ? 9.346 -8.805 -5.487 1.00 96.81 198 VAL A C 1
ATOM 1530 O O . VAL A 1 198 ? 10.417 -8.844 -4.895 1.00 96.81 198 VAL A O 1
ATOM 1533 N N . ALA A 1 199 ? 8.360 -9.669 -5.247 1.00 96.81 199 ALA A N 1
ATOM 1534 C CA . ALA A 1 199 ? 8.372 -10.672 -4.191 1.00 96.81 199 ALA A CA 1
ATOM 1535 C C . ALA A 1 199 ? 8.870 -12.051 -4.670 1.00 96.81 199 ALA A C 1
ATOM 1537 O O . ALA A 1 199 ? 8.913 -13.004 -3.892 1.00 96.81 199 ALA A O 1
ATOM 1538 N N . ASP A 1 200 ? 9.242 -12.189 -5.947 1.00 96.25 200 ASP A N 1
ATOM 1539 C CA . ASP A 1 200 ? 9.834 -13.424 -6.463 1.00 96.25 200 ASP A CA 1
ATOM 1540 C C . ASP A 1 200 ? 11.189 -13.706 -5.799 1.00 96.25 200 ASP A C 1
ATOM 1542 O O . ASP A 1 200 ? 12.050 -12.832 -5.699 1.00 96.25 200 ASP A O 1
ATOM 1546 N N . GLN A 1 201 ? 11.400 -14.955 -5.384 1.00 95.00 201 GLN A N 1
ATOM 1547 C CA . GLN A 1 201 ? 12.550 -15.339 -4.567 1.00 95.00 201 GLN A CA 1
ATOM 1548 C C . GLN A 1 201 ? 13.895 -15.082 -5.264 1.00 95.00 201 GLN A C 1
ATOM 1550 O O . GLN A 1 201 ? 14.851 -14.652 -4.616 1.00 95.00 201 GLN A O 1
ATOM 1555 N N . ALA A 1 202 ? 13.983 -15.317 -6.578 1.00 94.31 202 ALA A N 1
ATOM 1556 C CA . ALA A 1 202 ? 15.214 -15.081 -7.324 1.00 94.31 202 ALA A CA 1
ATOM 1557 C C . ALA A 1 202 ? 15.484 -13.578 -7.483 1.00 94.31 202 ALA A C 1
ATOM 1559 O O . ALA A 1 202 ? 16.632 -13.139 -7.367 1.00 94.31 202 ALA A O 1
ATOM 1560 N N . ASN A 1 203 ? 14.434 -12.781 -7.699 1.00 92.31 203 ASN A N 1
ATOM 1561 C CA . ASN A 1 203 ? 14.553 -11.327 -7.794 1.00 92.31 203 ASN A CA 1
ATOM 1562 C C . ASN A 1 203 ? 14.934 -10.691 -6.456 1.00 92.31 203 ASN A C 1
ATOM 1564 O O . ASN A 1 203 ? 15.838 -9.859 -6.443 1.00 92.31 203 ASN A O 1
ATOM 1568 N N . VAL A 1 204 ? 14.327 -11.117 -5.344 1.00 94.31 204 VAL A N 1
ATOM 1569 C CA . VAL A 1 204 ? 14.682 -10.643 -3.994 1.00 94.31 204 VAL A CA 1
ATOM 1570 C C . VAL A 1 204 ? 16.144 -10.959 -3.682 1.00 94.31 204 VAL A C 1
ATOM 1572 O O . VAL A 1 204 ? 16.894 -10.068 -3.293 1.00 94.31 204 VAL A O 1
ATOM 1575 N N . ALA A 1 205 ? 16.598 -12.193 -3.932 1.00 93.12 205 ALA A N 1
ATOM 1576 C CA . ALA A 1 205 ? 17.995 -12.567 -3.706 1.00 93.12 205 ALA A CA 1
ATOM 1577 C C . ALA A 1 205 ? 18.972 -11.727 -4.551 1.00 93.12 205 ALA A C 1
ATOM 1579 O O . ALA A 1 205 ? 20.026 -11.308 -4.066 1.00 93.12 205 ALA A O 1
ATOM 1580 N N . LYS A 1 206 ? 18.618 -11.447 -5.815 1.00 91.81 206 LYS A N 1
ATOM 1581 C CA . LYS A 1 206 ? 19.410 -10.568 -6.686 1.00 91.81 206 LYS A CA 1
ATOM 1582 C C . LYS A 1 206 ? 19.436 -9.129 -6.156 1.00 91.81 206 LYS A C 1
ATOM 1584 O O . LYS A 1 206 ? 20.503 -8.524 -6.135 1.00 91.81 206 LYS A O 1
ATOM 1589 N N . MET A 1 207 ? 18.286 -8.604 -5.733 1.00 91.56 207 MET A N 1
ATOM 1590 C CA . MET A 1 207 ? 18.121 -7.250 -5.198 1.00 91.56 207 MET A CA 1
ATOM 1591 C C . MET A 1 207 ? 18.967 -7.038 -3.942 1.00 91.56 207 MET A C 1
ATOM 1593 O O . MET A 1 207 ? 19.761 -6.104 -3.910 1.00 91.56 207 MET A O 1
ATOM 1597 N N . VAL A 1 208 ? 18.866 -7.942 -2.960 1.00 90.88 208 VAL A N 1
ATOM 1598 C CA . VAL A 1 208 ? 19.656 -7.895 -1.717 1.00 90.88 208 VAL A CA 1
ATOM 1599 C C . VAL A 1 208 ? 21.147 -7.855 -2.032 1.00 90.88 208 VAL A C 1
ATOM 1601 O O . VAL A 1 208 ? 21.842 -6.938 -1.603 1.00 90.88 208 VAL A O 1
ATOM 1604 N N . LYS A 1 209 ? 21.626 -8.779 -2.876 1.00 89.94 209 LYS A N 1
ATOM 1605 C CA . LYS A 1 209 ? 23.035 -8.819 -3.282 1.00 89.94 209 LYS A CA 1
ATOM 1606 C C . LYS A 1 209 ? 23.489 -7.511 -3.931 1.00 89.94 209 LYS A C 1
ATOM 1608 O O . LYS A 1 209 ? 24.613 -7.075 -3.708 1.00 89.94 209 LYS A O 1
ATOM 1613 N N . MET A 1 210 ? 22.654 -6.904 -4.775 1.00 87.88 210 MET A N 1
ATOM 1614 C CA . MET A 1 210 ? 23.002 -5.634 -5.409 1.00 87.88 210 MET A CA 1
ATOM 1615 C C . MET A 1 210 ? 23.021 -4.489 -4.402 1.00 87.88 210 MET A C 1
ATOM 1617 O O . MET 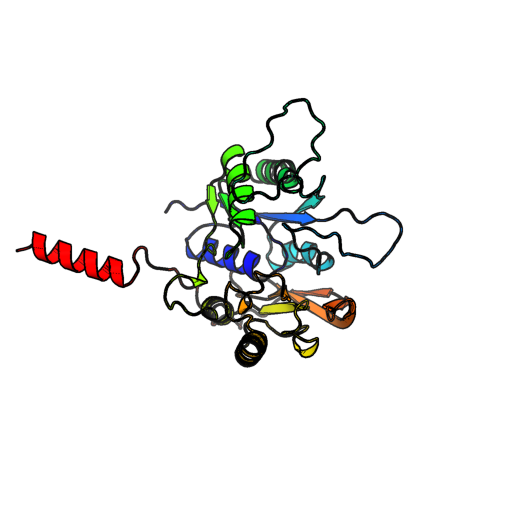A 1 210 ? 23.999 -3.757 -4.363 1.00 87.88 210 MET A O 1
ATOM 1621 N N . MET A 1 211 ? 22.025 -4.371 -3.530 1.00 85.38 211 MET A N 1
ATOM 1622 C CA . MET A 1 211 ? 21.994 -3.317 -2.512 1.00 85.38 211 MET A CA 1
ATOM 1623 C C . MET A 1 211 ? 23.162 -3.412 -1.525 1.00 85.38 211 MET A C 1
ATOM 1625 O O . MET A 1 211 ? 23.761 -2.387 -1.206 1.00 85.38 211 MET A O 1
ATOM 1629 N N . GLU A 1 212 ? 23.558 -4.621 -1.117 1.00 84.38 212 GLU A N 1
ATOM 1630 C CA . GLU A 1 212 ? 24.751 -4.846 -0.288 1.00 84.38 212 GLU A CA 1
ATOM 1631 C C . GLU A 1 212 ? 26.031 -4.323 -0.959 1.00 84.38 212 GLU A C 1
ATOM 1633 O O . GLU A 1 212 ? 26.850 -3.677 -0.306 1.00 84.38 212 GLU A O 1
ATOM 1638 N N . MET A 1 213 ? 26.195 -4.529 -2.273 1.00 81.31 213 MET A N 1
ATOM 1639 C CA . MET A 1 213 ? 27.364 -4.027 -3.015 1.00 81.31 213 MET A CA 1
ATOM 1640 C C . MET A 1 213 ? 27.443 -2.494 -3.060 1.00 81.31 213 MET A C 1
ATOM 1642 O O . MET A 1 213 ? 28.536 -1.951 -3.206 1.00 81.31 213 MET A O 1
ATOM 1646 N N . PHE A 1 214 ? 26.308 -1.803 -2.938 1.00 72.62 214 PHE A N 1
ATOM 1647 C CA . PHE A 1 214 ? 26.214 -0.341 -2.984 1.00 72.62 214 PHE A CA 1
ATOM 1648 C C . PHE A 1 214 ? 26.028 0.301 -1.597 1.00 72.62 214 PHE A C 1
ATOM 1650 O O . PHE A 1 214 ? 25.779 1.500 -1.513 1.00 72.62 214 PHE A O 1
ATOM 1657 N N . GLY A 1 215 ? 26.160 -0.470 -0.508 1.00 65.69 215 GLY A N 1
ATOM 1658 C CA . GLY A 1 215 ? 26.016 0.029 0.867 1.00 65.69 215 GLY A CA 1
ATOM 1659 C C . GLY A 1 215 ? 24.578 0.384 1.270 1.00 65.69 215 GLY A C 1
ATOM 1660 O O . GLY A 1 215 ? 24.377 1.042 2.285 1.00 65.69 215 GLY A O 1
ATOM 1661 N N . GLY A 1 216 ? 23.581 -0.046 0.491 1.00 61.84 216 GLY A N 1
ATOM 1662 C CA . GLY A 1 216 ? 22.154 0.231 0.693 1.00 61.84 216 GLY A CA 1
ATOM 1663 C C . GLY A 1 216 ? 21.419 -0.828 1.517 1.00 61.84 216 GLY A C 1
ATOM 1664 O O . GLY A 1 216 ? 20.213 -0.978 1.378 1.00 61.84 216 GLY A O 1
ATOM 1665 N N . SER A 1 217 ? 22.115 -1.618 2.335 1.00 59.41 217 SER A N 1
ATOM 1666 C CA . SER A 1 217 ? 21.506 -2.686 3.145 1.00 59.41 217 SER A CA 1
ATOM 1667 C C . SER A 1 217 ? 20.775 -2.181 4.400 1.00 59.41 217 SER A C 1
ATOM 1669 O O . SER A 1 217 ? 20.206 -2.974 5.150 1.00 59.41 217 SER A O 1
ATOM 1671 N N . GLU A 1 218 ? 20.782 -0.875 4.661 1.00 60.94 218 GLU A N 1
ATOM 1672 C CA . GLU A 1 218 ? 20.156 -0.262 5.834 1.00 60.94 218 GLU A CA 1
ATOM 1673 C C . GLU A 1 218 ? 18.925 0.570 5.439 1.00 60.94 218 GLU A C 1
ATOM 1675 O O . GLU A 1 218 ? 18.848 1.112 4.341 1.00 60.94 218 GLU A O 1
ATOM 1680 N N . GLY A 1 219 ? 17.937 0.673 6.335 1.00 66.12 219 GLY A N 1
ATOM 1681 C CA . GLY A 1 219 ? 16.844 1.646 6.188 1.00 66.12 219 GLY A CA 1
ATOM 1682 C C . GLY A 1 219 ? 15.666 1.256 5.284 1.00 66.12 219 GLY A C 1
ATOM 1683 O O . GLY A 1 219 ? 14.840 2.113 4.997 1.00 66.12 219 GLY A O 1
ATOM 1684 N N . GLY A 1 220 ? 15.532 -0.011 4.874 1.00 75.94 220 GLY A N 1
ATOM 1685 C CA . GLY A 1 220 ? 14.351 -0.483 4.131 1.00 75.94 220 GLY A CA 1
ATOM 1686 C C . GLY A 1 220 ? 14.430 -0.347 2.608 1.00 75.94 220 GLY A C 1
ATOM 1687 O O . GLY A 1 220 ? 13.410 -0.493 1.939 1.00 75.94 220 GLY A O 1
ATOM 1688 N N . ALA A 1 221 ? 15.625 -0.145 2.049 1.00 84.69 221 ALA A N 1
ATOM 1689 C CA . ALA A 1 221 ? 15.845 -0.057 0.603 1.00 84.69 221 ALA A CA 1
ATOM 1690 C C . ALA A 1 221 ? 15.324 -1.281 -0.175 1.00 84.69 221 ALA A C 1
ATOM 1692 O O . ALA A 1 221 ? 14.739 -1.144 -1.246 1.00 84.69 221 ALA A O 1
ATOM 1693 N N . VAL A 1 222 ? 15.447 -2.491 0.393 1.00 90.00 222 VAL A N 1
ATOM 1694 C CA . VAL A 1 222 ? 14.906 -3.744 -0.188 1.00 90.00 222 VAL A CA 1
ATOM 1695 C C . VAL A 1 222 ? 13.382 -3.688 -0.359 1.00 90.00 222 VAL A C 1
ATOM 1697 O O . VAL A 1 222 ? 12.812 -4.396 -1.185 1.00 90.00 222 VAL A O 1
ATOM 1700 N N . LEU A 1 223 ? 12.706 -2.826 0.400 1.00 92.00 223 LEU A N 1
ATOM 1701 C CA . LEU A 1 223 ? 11.265 -2.603 0.329 1.00 92.00 223 LEU A CA 1
ATOM 1702 C C . LEU A 1 223 ? 10.894 -1.378 -0.519 1.00 92.00 223 LEU A C 1
ATOM 1704 O O . LEU A 1 223 ? 9.702 -1.141 -0.704 1.00 92.00 223 LEU A O 1
ATOM 1708 N N . GLY A 1 224 ? 11.876 -0.647 -1.054 1.00 90.56 224 GLY A N 1
ATOM 1709 C CA . GLY A 1 224 ? 11.680 0.557 -1.862 1.00 90.56 224 GLY A CA 1
ATOM 1710 C C . GLY A 1 224 ? 11.364 1.815 -1.048 1.00 90.56 224 GLY A C 1
ATOM 1711 O O . GLY A 1 224 ? 10.903 2.799 -1.620 1.00 90.56 224 GLY A O 1
ATOM 1712 N N . GLU A 1 225 ? 11.577 1.801 0.275 1.00 88.44 225 GLU A N 1
ATOM 1713 C CA . GLU A 1 225 ? 11.238 2.931 1.158 1.00 88.44 225 GLU A CA 1
ATOM 1714 C C . GLU A 1 225 ? 12.070 4.193 0.878 1.00 88.44 225 GLU A C 1
ATOM 1716 O O . GLU A 1 225 ? 11.608 5.299 1.158 1.00 88.44 225 GLU A O 1
ATOM 1721 N N . GLY A 1 226 ? 13.276 4.051 0.320 1.00 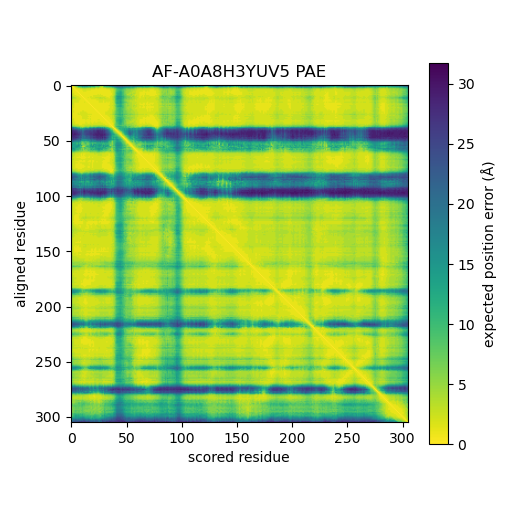80.69 226 GLY A N 1
ATOM 1722 C CA . GLY A 1 226 ? 14.136 5.166 -0.085 1.00 80.69 226 GLY A CA 1
ATOM 1723 C C . GLY A 1 226 ? 13.874 5.655 -1.512 1.00 80.69 226 GLY A C 1
ATOM 1724 O O . GLY A 1 226 ? 14.622 6.493 -2.014 1.00 80.69 226 GLY A O 1
ATOM 1725 N N . GLY A 1 227 ? 12.832 5.142 -2.178 1.00 86.19 227 GLY A N 1
ATOM 1726 C CA . GLY A 1 227 ? 12.524 5.456 -3.574 1.00 86.19 227 GLY A CA 1
ATOM 1727 C C . GLY A 1 227 ? 13.371 4.671 -4.578 1.00 86.19 227 GLY A C 1
ATOM 1728 O O . GLY A 1 227 ? 13.422 5.029 -5.751 1.00 86.19 227 GLY A O 1
ATOM 1729 N N . GLU A 1 228 ? 14.033 3.589 -4.154 1.00 90.12 228 GLU A N 1
ATOM 1730 C CA . GLU A 1 228 ? 14.888 2.769 -5.018 1.00 90.12 228 GLU A CA 1
ATOM 1731 C C . GLU A 1 228 ? 14.114 2.169 -6.192 1.00 90.12 228 GLU A C 1
ATOM 1733 O O . GLU A 1 228 ? 14.661 2.004 -7.288 1.00 90.12 228 GLU A O 1
ATOM 1738 N N . PHE A 1 229 ? 12.846 1.838 -5.955 1.00 93.00 229 PHE A N 1
ATOM 1739 C CA . PHE A 1 229 ? 11.922 1.355 -6.961 1.00 93.00 229 PHE A CA 1
ATOM 1740 C C . PHE A 1 229 ? 10.472 1.668 -6.592 1.00 93.00 229 PHE A C 1
ATOM 1742 O O . PHE A 1 229 ? 10.113 1.766 -5.422 1.00 93.00 229 PHE A O 1
ATOM 1749 N N . GLU A 1 230 ? 9.613 1.727 -7.606 1.00 94.25 230 GLU A N 1
ATOM 1750 C CA . GLU A 1 230 ? 8.161 1.772 -7.430 1.00 94.25 230 GLU A CA 1
ATOM 1751 C C . GLU A 1 230 ? 7.534 0.493 -7.982 1.00 94.25 230 GLU A C 1
ATOM 1753 O O . GLU A 1 230 ? 8.089 -0.168 -8.869 1.00 94.25 230 GLU A O 1
ATOM 1758 N N . THR A 1 231 ? 6.359 0.132 -7.469 1.00 96.50 231 THR A N 1
ATOM 1759 C CA . THR A 1 231 ? 5.655 -1.088 -7.880 1.00 96.50 231 THR A CA 1
ATOM 1760 C C . THR A 1 231 ? 4.233 -0.808 -8.341 1.00 96.50 231 THR A C 1
ATOM 1762 O O . THR A 1 231 ? 3.651 0.232 -8.047 1.00 96.50 231 THR A O 1
ATOM 1765 N N . LEU A 1 232 ? 3.664 -1.774 -9.053 1.00 97.31 232 LEU A N 1
ATOM 1766 C CA . LEU A 1 232 ? 2.260 -1.824 -9.421 1.00 97.31 232 LEU A CA 1
ATOM 1767 C C . LEU A 1 232 ? 1.718 -3.219 -9.120 1.00 97.31 232 LEU A C 1
ATOM 1769 O O . LEU A 1 232 ? 2.185 -4.202 -9.698 1.00 97.31 232 LEU A O 1
ATOM 1773 N N . ALA A 1 233 ? 0.731 -3.321 -8.238 1.00 97.81 233 ALA A N 1
ATOM 1774 C CA . ALA A 1 233 ? 0.027 -4.571 -8.004 1.00 97.81 233 ALA A CA 1
ATOM 1775 C C . ALA A 1 233 ? -0.877 -4.886 -9.200 1.00 97.81 233 ALA A C 1
ATOM 1777 O O . ALA A 1 233 ? -1.683 -4.051 -9.617 1.00 97.81 233 ALA A O 1
ATOM 1778 N N . VAL A 1 234 ? -0.745 -6.086 -9.755 1.00 97.62 234 VAL A N 1
ATOM 1779 C CA . VAL A 1 234 ? -1.485 -6.520 -10.950 1.00 97.62 234 VAL A CA 1
ATOM 1780 C C . VAL A 1 234 ? -2.389 -7.715 -10.674 1.00 97.62 234 VAL A C 1
ATOM 1782 O O . VAL A 1 234 ? -3.357 -7.921 -11.403 1.00 97.62 234 VAL A O 1
ATOM 1785 N N . ASP A 1 235 ? -2.109 -8.478 -9.622 1.00 96.81 235 ASP A N 1
ATOM 1786 C CA . ASP A 1 235 ? -2.927 -9.601 -9.178 1.00 96.81 235 ASP A CA 1
ATOM 1787 C C . ASP A 1 235 ? -2.691 -9.873 -7.682 1.00 96.81 235 ASP A C 1
ATOM 1789 O O . ASP A 1 235 ? -1.778 -9.327 -7.055 1.00 96.81 235 ASP A O 1
ATOM 1793 N N . GLY A 1 236 ? -3.516 -10.734 -7.102 1.00 95.25 236 GLY A N 1
ATOM 1794 C CA . GLY A 1 236 ? -3.378 -11.200 -5.733 1.00 95.25 236 GLY A CA 1
ATOM 1795 C C . GLY A 1 236 ? -4.408 -12.272 -5.380 1.00 95.25 236 GLY A C 1
ATOM 1796 O O . GLY A 1 236 ? -5.057 -12.830 -6.268 1.00 95.25 236 GLY A O 1
ATOM 1797 N N . PRO A 1 237 ? -4.600 -12.577 -4.090 1.00 94.44 237 PRO A N 1
ATOM 1798 C CA . PRO A 1 237 ? -5.471 -13.677 -3.684 1.00 94.44 237 PRO A CA 1
ATOM 1799 C C . PRO A 1 237 ? -6.948 -13.390 -4.002 1.00 94.44 237 PRO A C 1
ATOM 1801 O O . PRO A 1 237 ? -7.398 -12.244 -3.888 1.00 94.44 237 PRO A O 1
ATOM 1804 N N . SER A 1 238 ? -7.728 -14.418 -4.366 1.00 92.69 238 SER A N 1
ATOM 1805 C CA . SER A 1 238 ? -9.091 -14.259 -4.917 1.00 92.69 238 SER A CA 1
ATOM 1806 C C . SER A 1 238 ? -10.097 -13.617 -3.956 1.00 92.69 238 SER A C 1
ATOM 1808 O O . SER A 1 238 ? -11.090 -13.005 -4.372 1.00 92.69 238 SER A O 1
ATOM 1810 N N . HIS A 1 239 ? -9.854 -13.702 -2.644 1.00 91.50 239 HIS A N 1
ATOM 1811 C CA . HIS A 1 239 ? -10.711 -13.057 -1.651 1.00 91.50 239 HIS A CA 1
ATOM 1812 C C . HIS A 1 239 ? -10.678 -11.524 -1.768 1.00 91.50 239 HIS A C 1
ATOM 1814 O O . HIS A 1 239 ? -11.710 -10.889 -1.528 1.00 91.50 239 HIS A O 1
ATOM 1820 N N . LEU A 1 240 ? -9.571 -10.947 -2.249 1.00 95.19 240 LEU A N 1
ATOM 1821 C CA . LEU A 1 240 ? -9.452 -9.531 -2.601 1.00 95.19 240 LEU A CA 1
ATOM 1822 C C . LEU A 1 240 ? -9.600 -9.297 -4.117 1.00 95.19 240 LEU A C 1
ATOM 1824 O O . LEU A 1 240 ? -10.420 -8.480 -4.530 1.00 95.19 240 LEU A O 1
ATOM 1828 N N . TRP A 1 241 ? -8.854 -10.028 -4.945 1.00 96.00 241 TRP A N 1
ATOM 1829 C CA . TRP A 1 241 ? -8.769 -9.814 -6.393 1.00 96.00 241 TRP A CA 1
ATOM 1830 C C . TRP A 1 241 ? -9.769 -10.680 -7.157 1.00 96.00 241 TRP A C 1
ATOM 1832 O O . TRP A 1 241 ? -9.609 -11.890 -7.267 1.00 96.00 241 TRP A O 1
ATOM 1842 N N . LYS A 1 242 ? -10.805 -10.056 -7.722 1.00 95.44 242 LYS A N 1
ATOM 1843 C CA . LYS A 1 242 ? -11.840 -10.736 -8.529 1.00 95.44 242 LYS A CA 1
ATOM 1844 C C . LYS A 1 242 ? -11.430 -10.896 -9.989 1.00 95.44 242 LYS A C 1
ATOM 1846 O O . LYS A 1 242 ? -11.941 -11.750 -10.707 1.00 95.44 242 LYS A O 1
ATOM 1851 N N . ALA A 1 243 ? -10.505 -10.058 -10.427 1.00 96.31 243 ALA A N 1
ATOM 1852 C CA . ALA A 1 243 ? -9.890 -10.091 -11.737 1.00 96.31 243 ALA A CA 1
ATOM 1853 C C . ALA A 1 243 ? -8.452 -9.574 -11.620 1.00 96.31 243 ALA A C 1
ATOM 1855 O O . ALA A 1 243 ? -8.142 -8.795 -10.719 1.00 96.31 243 ALA A O 1
ATOM 1856 N N . ARG A 1 244 ? -7.593 -9.975 -12.554 1.00 96.44 244 ARG A N 1
ATOM 1857 C CA . ARG A 1 244 ? -6.212 -9.497 -12.665 1.00 96.44 244 ARG A CA 1
ATOM 1858 C C . ARG A 1 244 ? -6.089 -8.394 -13.707 1.00 96.44 244 ARG A C 1
ATOM 1860 O O . ARG A 1 244 ? -6.886 -8.305 -14.643 1.00 96.44 244 ARG A O 1
ATOM 1867 N N . ILE A 1 245 ? -5.066 -7.570 -13.569 1.00 97.31 245 ILE A N 1
ATOM 1868 C CA . ILE A 1 245 ? -4.694 -6.536 -14.529 1.00 97.31 245 ILE A CA 1
ATOM 1869 C C . ILE A 1 245 ? -3.573 -7.089 -15.407 1.00 97.31 245 ILE A C 1
ATOM 1871 O O . ILE A 1 245 ? -2.585 -7.628 -14.924 1.00 97.31 245 ILE A O 1
ATOM 1875 N N . THR A 1 246 ? -3.725 -6.962 -16.719 1.00 95.81 246 THR A N 1
ATOM 1876 C CA . THR A 1 246 ? -2.746 -7.437 -17.706 1.00 95.81 246 THR A CA 1
ATOM 1877 C C . THR A 1 246 ? -2.376 -6.301 -18.644 1.00 95.81 246 THR A C 1
ATOM 1879 O O . THR A 1 246 ? -3.223 -5.463 -18.944 1.00 95.81 246 THR A O 1
ATOM 1882 N N . ALA A 1 247 ? -1.129 -6.272 -19.106 1.00 94.06 247 ALA A N 1
ATOM 1883 C CA . ALA A 1 247 ? -0.660 -5.358 -20.143 1.00 94.06 247 ALA A CA 1
ATOM 1884 C C . ALA A 1 247 ? -0.373 -6.155 -21.422 1.00 94.06 247 ALA A C 1
ATOM 1886 O O . ALA A 1 247 ? 0.212 -7.236 -21.349 1.00 94.06 247 ALA A O 1
ATOM 1887 N N . GLY A 1 248 ? -0.789 -5.635 -22.579 1.00 92.50 248 GLY A N 1
ATOM 1888 C CA . GLY A 1 248 ? -0.494 -6.258 -23.873 1.00 92.50 248 GLY A CA 1
ATOM 1889 C C . GLY A 1 248 ? 0.959 -6.050 -24.294 1.00 92.50 248 GLY A C 1
ATOM 1890 O O . GLY A 1 248 ? 1.580 -6.961 -24.839 1.00 92.50 248 GLY A O 1
ATOM 1891 N N . SER A 1 249 ? 1.523 -4.881 -23.982 1.00 92.69 249 SER A N 1
ATOM 1892 C CA . SER A 1 249 ? 2.952 -4.620 -24.131 1.00 92.69 249 SER A CA 1
ATOM 1893 C C . SER A 1 249 ? 3.499 -3.788 -22.976 1.00 92.69 249 SER A C 1
ATOM 1895 O O . SER A 1 249 ? 2.792 -2.984 -22.362 1.00 92.69 249 SER A O 1
ATOM 1897 N N . VAL A 1 250 ? 4.787 -3.983 -22.708 1.00 94.38 250 VAL A N 1
ATOM 1898 C CA . VAL A 1 250 ? 5.549 -3.285 -21.672 1.00 94.38 250 VAL A CA 1
ATOM 1899 C C . VAL A 1 250 ? 6.808 -2.748 -22.333 1.00 94.38 250 VAL A C 1
ATOM 1901 O O . VAL A 1 250 ? 7.625 -3.519 -22.831 1.00 94.38 250 VAL A O 1
ATOM 1904 N N . GLU A 1 251 ? 6.943 -1.430 -22.369 1.00 93.12 251 GLU A N 1
ATOM 1905 C CA . GLU A 1 251 ? 8.110 -0.749 -22.925 1.00 93.12 251 GLU A CA 1
ATOM 1906 C C . GLU A 1 251 ? 8.927 -0.140 -21.793 1.00 93.12 251 GLU A C 1
ATOM 1908 O O . GLU A 1 251 ? 8.362 0.419 -20.858 1.00 93.12 251 GLU A O 1
ATOM 1913 N N . VAL A 1 252 ? 10.251 -0.247 -21.867 1.00 93.38 252 VAL A N 1
ATOM 1914 C CA . VAL A 1 252 ? 11.151 0.387 -20.901 1.00 93.38 252 VAL A CA 1
ATOM 1915 C C . VAL A 1 252 ? 11.584 1.739 -21.448 1.00 93.38 252 VAL A C 1
ATOM 1917 O O . VAL A 1 252 ? 12.132 1.822 -22.547 1.00 93.38 252 VAL A O 1
ATOM 1920 N N . VAL A 1 253 ? 11.356 2.789 -20.667 1.00 90.44 253 VAL A N 1
ATOM 1921 C CA . VAL A 1 253 ? 11.804 4.152 -20.943 1.00 90.44 253 VAL A CA 1
ATOM 1922 C C . VAL A 1 253 ? 12.915 4.483 -19.955 1.00 90.44 253 VAL A C 1
ATOM 1924 O O . VAL A 1 253 ? 12.710 4.444 -18.743 1.00 90.44 253 VAL A O 1
ATOM 1927 N N . LYS A 1 254 ? 14.111 4.775 -20.469 1.00 89.62 254 LYS A N 1
ATOM 1928 C CA . LYS A 1 254 ? 15.247 5.212 -19.648 1.00 89.62 254 LYS A CA 1
ATOM 1929 C C . LYS A 1 254 ? 15.083 6.689 -19.318 1.00 89.62 254 LYS A C 1
ATOM 1931 O O . LYS A 1 254 ? 14.875 7.487 -20.229 1.00 89.62 254 LYS A O 1
ATOM 1936 N N . GLY A 1 255 ? 15.173 7.020 -18.038 1.00 83.06 255 GLY A N 1
ATOM 1937 C CA . GLY A 1 255 ? 15.219 8.389 -17.548 1.00 83.06 255 GLY A CA 1
ATOM 1938 C C . GLY A 1 255 ? 16.654 8.864 -17.326 1.00 83.06 255 GLY A C 1
ATOM 1939 O O . GLY A 1 255 ? 17.632 8.203 -17.692 1.00 83.06 255 GLY A O 1
ATOM 1940 N N . GLU A 1 256 ? 16.782 10.031 -16.705 1.00 80.19 256 GLU A N 1
ATOM 1941 C CA . GLU A 1 256 ? 18.074 10.582 -16.302 1.00 80.19 256 GLU A CA 1
ATOM 1942 C C . GLU A 1 256 ? 18.620 9.883 -15.045 1.00 80.19 256 GLU A C 1
ATOM 1944 O O . GLU A 1 256 ? 17.905 9.169 -14.336 1.00 80.19 256 GLU A O 1
ATOM 1949 N N . GLY A 1 257 ? 19.919 10.045 -14.774 1.00 80.06 257 GLY A N 1
ATOM 1950 C CA . GLY A 1 257 ? 20.536 9.561 -13.530 1.00 80.06 257 GLY A CA 1
ATOM 1951 C C . GLY A 1 257 ? 20.556 8.037 -13.350 1.00 80.06 257 GLY A C 1
ATOM 1952 O O . GLY A 1 257 ? 20.762 7.564 -12.238 1.00 80.06 257 GLY A O 1
ATOM 1953 N N . GLY A 1 258 ? 20.347 7.263 -14.420 1.00 81.81 258 GLY A N 1
ATOM 1954 C CA . GLY A 1 258 ? 20.257 5.800 -14.345 1.00 81.81 258 GLY A CA 1
ATOM 1955 C C . GLY A 1 258 ? 18.875 5.278 -13.946 1.00 81.81 258 GLY A C 1
ATOM 1956 O O . GLY A 1 258 ? 18.729 4.076 -13.737 1.00 81.81 258 GLY A O 1
ATOM 1957 N N . SER A 1 259 ? 17.866 6.151 -13.873 1.00 89.25 259 SER A N 1
ATOM 1958 C CA . SER A 1 259 ? 16.481 5.739 -13.662 1.00 89.25 259 SER A CA 1
ATOM 1959 C C . SER A 1 259 ? 15.883 5.084 -14.910 1.00 89.25 259 SER A C 1
ATOM 1961 O O . SER A 1 259 ? 16.283 5.352 -16.047 1.00 89.25 259 SER A O 1
ATOM 1963 N N . ALA A 1 260 ? 14.907 4.204 -14.712 1.00 92.06 260 ALA A N 1
ATOM 1964 C CA . ALA A 1 260 ? 14.129 3.626 -15.800 1.00 92.06 260 ALA A CA 1
ATOM 1965 C C . ALA A 1 260 ? 12.708 3.310 -15.332 1.00 92.06 260 ALA A C 1
ATOM 1967 O O . ALA A 1 260 ? 12.502 2.915 -14.186 1.00 92.06 260 ALA A O 1
ATOM 1968 N N . VAL A 1 261 ? 11.736 3.462 -16.229 1.00 92.50 261 VAL A N 1
ATOM 1969 C CA . VAL A 1 261 ? 10.306 3.298 -15.954 1.00 92.50 261 VAL A CA 1
ATOM 1970 C C . VAL A 1 261 ? 9.633 2.451 -17.031 1.00 92.50 261 VAL A C 1
ATOM 1972 O O . VAL A 1 261 ? 10.048 2.456 -18.190 1.00 92.50 261 VAL A O 1
ATOM 1975 N N . VAL A 1 262 ? 8.589 1.704 -16.669 1.00 92.56 262 VAL A N 1
ATOM 1976 C CA . VAL A 1 262 ? 7.764 0.974 -17.636 1.00 92.56 262 VAL A CA 1
ATOM 1977 C C . VAL A 1 262 ? 6.617 1.834 -18.148 1.00 92.56 262 VAL A C 1
ATOM 1979 O O . VAL A 1 262 ? 5.887 2.468 -17.388 1.00 92.56 262 VAL A O 1
ATOM 1982 N N . ARG A 1 263 ? 6.393 1.766 -19.455 1.00 90.19 263 ARG A N 1
ATOM 1983 C CA . ARG A 1 263 ? 5.198 2.259 -20.127 1.00 90.19 263 ARG A CA 1
ATOM 1984 C C . ARG A 1 263 ? 4.349 1.070 -20.551 1.00 90.19 263 ARG A C 1
ATOM 1986 O O . ARG A 1 263 ? 4.765 0.249 -21.370 1.00 90.19 263 ARG A O 1
ATOM 1993 N N . LEU A 1 264 ? 3.156 0.970 -19.978 1.00 90.62 264 LEU A N 1
ATOM 1994 C CA . LEU A 1 264 ? 2.220 -0.118 -20.253 1.00 90.62 264 LEU A CA 1
ATOM 1995 C C . LEU A 1 264 ? 1.265 0.280 -21.382 1.00 90.62 264 LEU A C 1
ATOM 1997 O O . LEU A 1 264 ? 0.678 1.361 -21.339 1.00 90.62 264 LEU A O 1
ATOM 2001 N N . LYS A 1 265 ? 1.066 -0.605 -22.363 1.00 89.56 265 LYS A N 1
ATOM 2002 C CA . LYS A 1 265 ? 0.040 -0.447 -23.408 1.00 89.56 265 LYS A CA 1
ATOM 2003 C C . LYS A 1 265 ? -0.968 -1.588 -23.348 1.00 89.56 265 LYS A C 1
ATOM 2005 O O . LYS A 1 265 ? -0.683 -2.674 -22.839 1.00 89.56 265 LYS A O 1
ATOM 2010 N N . ASP A 1 266 ? -2.162 -1.318 -23.871 1.00 91.31 266 ASP A N 1
ATOM 2011 C CA . ASP A 1 266 ? -3.279 -2.267 -23.921 1.00 91.31 266 ASP A CA 1
ATOM 2012 C C . ASP A 1 266 ? -3.621 -2.884 -22.556 1.00 91.31 266 ASP A C 1
ATOM 2014 O O . ASP A 1 266 ? -3.871 -4.08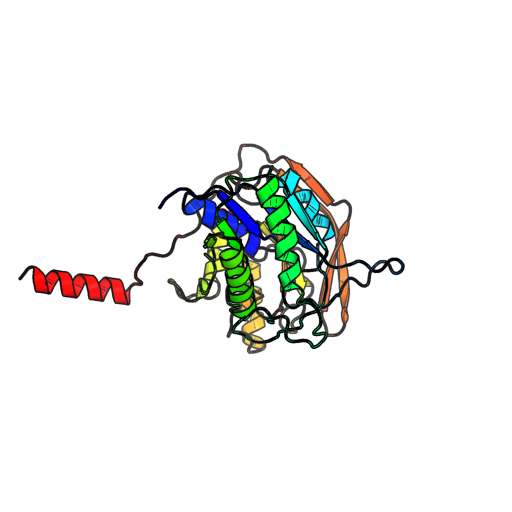6 -22.447 1.00 91.31 266 ASP A O 1
ATOM 2018 N N . VAL A 1 267 ? -3.624 -2.058 -21.504 1.00 93.81 267 VAL A N 1
ATOM 2019 C CA . VAL A 1 267 ? -3.902 -2.515 -20.138 1.00 93.81 267 VAL A CA 1
ATOM 2020 C C . VAL A 1 267 ? -5.380 -2.874 -19.978 1.00 93.81 267 VAL A C 1
ATOM 2022 O O . VAL A 1 267 ? -6.265 -2.074 -20.289 1.00 93.81 267 VAL A O 1
ATOM 2025 N N . LYS A 1 268 ? -5.663 -4.090 -19.500 1.00 95.62 268 LYS A N 1
ATOM 2026 C CA . LYS A 1 268 ? -7.020 -4.645 -19.389 1.00 95.62 268 LYS A CA 1
ATOM 2027 C C . LYS A 1 268 ? -7.208 -5.429 -18.096 1.00 95.62 268 LYS A C 1
ATOM 2029 O O . LYS A 1 268 ? -6.280 -6.060 -17.596 1.00 95.62 268 LYS A O 1
ATOM 2034 N N . VAL A 1 269 ? -8.447 -5.434 -17.607 1.00 97.38 269 VAL A N 1
ATOM 2035 C CA . VAL A 1 269 ? -8.900 -6.284 -16.496 1.00 97.38 269 VAL A CA 1
ATOM 2036 C C . VAL A 1 269 ? -9.426 -7.600 -17.064 1.00 97.38 269 VAL A C 1
ATOM 2038 O O . VAL A 1 269 ? -10.320 -7.582 -17.914 1.00 97.38 269 VAL A O 1
ATOM 2041 N N . VAL A 1 270 ? -8.879 -8.717 -16.594 1.00 96.25 270 VAL A N 1
ATOM 2042 C CA . VAL A 1 270 ? -9.188 -10.080 -17.043 1.00 96.25 270 VAL A CA 1
ATOM 2043 C C . VAL A 1 270 ? -9.648 -10.902 -15.844 1.00 96.25 270 VAL A C 1
ATOM 2045 O O . VAL A 1 270 ? -8.966 -10.930 -14.823 1.00 96.25 270 VAL A O 1
ATOM 2048 N N . ASN A 1 271 ? -10.801 -11.559 -15.958 1.00 93.50 271 ASN A N 1
ATOM 2049 C CA . ASN A 1 271 ? -11.339 -12.398 -14.885 1.00 93.50 271 ASN A CA 1
ATOM 2050 C C . ASN A 1 271 ? -10.380 -13.547 -14.547 1.00 93.50 271 ASN A C 1
ATOM 2052 O O . ASN A 1 271 ? -9.656 -14.030 -15.420 1.00 93.50 271 ASN A O 1
ATOM 2056 N N . LYS A 1 272 ? -10.382 -13.957 -13.279 1.00 88.62 272 LYS A N 1
ATOM 2057 C CA . LYS A 1 272 ? -9.647 -15.134 -12.809 1.00 88.62 272 LYS A CA 1
ATOM 2058 C C . LYS A 1 272 ? -10.520 -16.378 -12.960 1.00 88.62 272 LYS A C 1
ATOM 2060 O O . LYS A 1 272 ? -11.742 -16.275 -12.864 1.00 88.62 272 LYS A O 1
ATOM 2065 N N . ASP A 1 273 ? -9.887 -17.524 -13.177 1.00 80.44 273 ASP A N 1
ATOM 2066 C CA . ASP A 1 273 ? -10.562 -18.818 -13.101 1.00 80.44 273 ASP A CA 1
ATOM 2067 C C . ASP A 1 273 ? -10.659 -19.244 -11.622 1.00 80.44 273 ASP A C 1
ATOM 2069 O O . ASP A 1 273 ? -9.711 -19.060 -10.857 1.00 80.44 273 ASP A O 1
ATOM 2073 N N . ASP A 1 274 ? -11.795 -19.814 -11.205 1.00 63.12 274 ASP A N 1
ATOM 2074 C CA . ASP A 1 274 ? -12.131 -20.120 -9.796 1.00 63.12 274 ASP A CA 1
ATOM 2075 C C . ASP A 1 274 ? -11.232 -21.193 -9.126 1.00 63.12 274 ASP A C 1
ATOM 2077 O O . ASP A 1 274 ? -11.472 -21.599 -7.989 1.00 63.12 274 ASP A O 1
ATOM 2081 N N . THR A 1 275 ? -10.200 -21.693 -9.809 1.00 56.03 275 THR A N 1
ATOM 2082 C CA . THR A 1 275 ? -9.421 -22.877 -9.406 1.00 56.03 275 THR A CA 1
ATOM 2083 C C . THR A 1 275 ? -8.059 -22.589 -8.758 1.00 56.03 275 THR A C 1
ATOM 2085 O O . THR A 1 275 ? -7.348 -23.538 -8.439 1.00 56.03 275 THR A O 1
ATOM 2088 N N . GLU A 1 276 ? -7.663 -21.327 -8.562 1.00 54.47 276 GLU A N 1
ATOM 2089 C CA . GLU A 1 276 ? -6.257 -20.965 -8.270 1.00 54.47 276 GLU A CA 1
ATOM 2090 C C . GLU A 1 276 ? -5.909 -20.553 -6.825 1.00 54.47 276 GLU A C 1
ATOM 2092 O O . GLU A 1 276 ? -4.799 -20.083 -6.586 1.00 54.47 276 GLU A O 1
ATOM 2097 N N . ASP A 1 277 ? -6.771 -20.738 -5.825 1.00 59.91 277 ASP A N 1
ATOM 2098 C CA . ASP A 1 277 ? -6.486 -20.173 -4.497 1.00 59.91 277 ASP A CA 1
ATOM 2099 C C . ASP A 1 277 ? -5.950 -21.197 -3.481 1.00 59.91 277 ASP A C 1
ATOM 2101 O O . ASP A 1 277 ? -6.685 -21.770 -2.680 1.00 59.91 277 ASP A O 1
ATOM 2105 N N . SER A 1 278 ? -4.624 -21.378 -3.469 1.00 60.53 278 SER A N 1
ATOM 2106 C CA . SER A 1 278 ? -3.885 -21.989 -2.347 1.00 60.53 278 SER A CA 1
ATOM 2107 C C . SER A 1 278 ? -3.235 -20.949 -1.418 1.00 60.53 278 SER A C 1
ATOM 2109 O O . SER A 1 278 ? -2.289 -21.270 -0.698 1.00 60.53 278 SER A O 1
ATOM 2111 N N . CYS A 1 279 ? -3.674 -19.689 -1.475 1.00 69.12 279 CYS A N 1
ATOM 2112 C CA . CYS A 1 279 ? -3.016 -18.574 -0.792 1.00 69.12 279 CYS A CA 1
ATOM 2113 C C . CYS A 1 279 ? -3.296 -18.568 0.718 1.00 69.12 279 CYS A C 1
ATOM 2115 O O . CYS A 1 279 ? -4.423 -18.804 1.158 1.00 69.12 279 CYS A O 1
ATOM 2117 N N . THR A 1 280 ? -2.275 -18.259 1.520 1.00 85.19 280 THR A N 1
ATOM 2118 C CA . THR A 1 280 ? -2.409 -18.119 2.977 1.00 85.19 280 THR A CA 1
ATOM 2119 C C . THR A 1 280 ? -2.903 -16.724 3.361 1.00 85.19 280 THR A C 1
ATOM 2121 O O . THR A 1 280 ? -2.846 -15.786 2.567 1.00 85.19 280 THR A O 1
ATOM 2124 N N . SER A 1 281 ? -3.376 -16.555 4.597 1.00 89.06 281 SER A N 1
ATOM 2125 C CA . SER A 1 281 ? -3.592 -15.218 5.164 1.00 89.06 281 SER A CA 1
ATOM 2126 C C . SER A 1 281 ? -2.253 -14.520 5.450 1.00 89.06 281 SER A C 1
ATOM 2128 O O . SER A 1 281 ? -1.264 -15.214 5.704 1.00 89.06 281 SER A O 1
ATOM 2130 N N . PRO A 1 282 ? -2.204 -13.172 5.440 1.00 93.44 282 PRO A N 1
ATOM 2131 C CA . PRO A 1 282 ? -1.037 -12.433 5.909 1.00 93.44 282 PRO A CA 1
ATOM 2132 C C . PRO A 1 282 ? -0.670 -12.842 7.333 1.00 93.44 282 PRO A C 1
ATOM 2134 O O . PRO A 1 282 ? -1.548 -13.085 8.167 1.00 93.44 282 PRO A O 1
ATOM 2137 N N . ARG A 1 283 ? 0.630 -12.881 7.621 1.00 93.38 283 ARG A N 1
ATOM 2138 C CA . ARG A 1 283 ? 1.127 -13.085 8.978 1.00 93.38 283 ARG A CA 1
ATOM 2139 C C . ARG A 1 283 ? 0.652 -11.933 9.864 1.00 93.38 283 ARG A C 1
ATOM 2141 O O . ARG A 1 283 ? 0.810 -10.770 9.517 1.00 93.38 283 ARG A O 1
ATOM 2148 N N . ILE A 1 284 ? 0.059 -12.249 11.009 1.00 92.38 284 ILE A N 1
ATOM 2149 C CA . ILE A 1 284 ? -0.341 -11.247 12.001 1.00 92.38 284 ILE A CA 1
ATOM 2150 C C . ILE A 1 284 ? 0.698 -11.293 13.124 1.00 92.38 284 ILE A C 1
ATOM 2152 O O . ILE A 1 284 ? 0.834 -12.346 13.749 1.00 92.38 284 ILE A O 1
ATOM 2156 N N . PRO A 1 285 ? 1.454 -10.207 13.364 1.00 88.50 285 PRO A N 1
ATOM 2157 C CA . PRO A 1 285 ? 2.377 -10.141 14.488 1.00 88.50 285 PRO A CA 1
ATOM 2158 C C . PRO A 1 285 ? 1.653 -10.355 15.819 1.00 88.50 285 PRO A C 1
ATOM 2160 O O . PRO A 1 285 ? 0.527 -9.888 16.009 1.00 88.50 285 PRO A O 1
ATOM 2163 N N . GLU A 1 286 ? 2.305 -11.058 16.741 1.00 88.94 286 GLU A N 1
ATOM 2164 C CA . GLU A 1 286 ? 1.800 -11.210 18.103 1.00 88.94 286 GLU A CA 1
ATOM 2165 C C . GLU A 1 286 ? 1.846 -9.875 18.859 1.00 88.94 286 GLU A C 1
ATOM 2167 O O . GLU A 1 286 ? 2.567 -8.948 18.490 1.00 88.94 286 GLU A O 1
ATOM 2172 N N . LEU A 1 287 ? 1.059 -9.776 19.934 1.00 87.75 287 LEU A N 1
ATOM 2173 C CA . LEU A 1 287 ? 1.001 -8.568 20.761 1.00 87.75 287 LEU A CA 1
ATOM 2174 C C . LEU A 1 287 ? 2.342 -8.268 21.444 1.00 87.75 287 LEU A C 1
ATOM 2176 O O . LEU A 1 287 ? 2.697 -7.108 21.632 1.00 87.75 287 LEU A O 1
ATOM 2180 N N . LEU A 1 288 ? 3.043 -9.322 21.850 1.00 88.25 288 LEU A N 1
ATOM 2181 C CA . LEU A 1 288 ? 4.338 -9.258 22.504 1.00 88.25 288 LEU A CA 1
ATOM 2182 C C . LEU A 1 288 ? 5.350 -9.954 21.605 1.00 88.25 288 LEU A C 1
ATOM 2184 O O . LEU A 1 288 ? 5.053 -10.992 21.019 1.00 88.25 288 LEU A O 1
ATOM 2188 N N . ASP A 1 289 ? 6.555 -9.404 21.519 1.00 84.69 289 ASP A N 1
ATOM 2189 C CA . ASP A 1 289 ? 7.649 -10.128 20.889 1.00 84.69 289 ASP A CA 1
ATOM 2190 C C . ASP A 1 289 ? 8.135 -11.286 21.778 1.00 84.69 289 ASP A C 1
ATOM 2192 O O . ASP A 1 289 ? 7.612 -11.555 22.866 1.00 84.69 289 ASP A O 1
ATOM 2196 N N . THR A 1 290 ? 9.155 -11.996 21.299 1.00 85.69 290 THR A N 1
ATOM 2197 C CA . THR A 1 290 ? 9.704 -13.160 22.005 1.00 85.69 290 THR A CA 1
ATOM 2198 C C . THR A 1 290 ? 10.279 -12.775 23.374 1.00 85.69 290 THR A C 1
ATOM 2200 O O . THR A 1 290 ? 10.156 -13.545 24.328 1.00 85.69 290 THR A O 1
ATOM 2203 N N . GLU A 1 291 ? 10.881 -11.587 23.495 1.00 87.19 291 GLU A N 1
ATOM 2204 C CA . GLU A 1 291 ? 11.507 -11.113 24.731 1.00 87.19 291 GLU A CA 1
ATOM 2205 C C . GLU A 1 291 ? 10.444 -10.748 25.775 1.00 87.19 291 GLU A C 1
ATOM 2207 O O . GLU A 1 291 ? 10.473 -11.258 26.900 1.00 87.19 291 GLU A O 1
ATOM 2212 N N . PHE A 1 292 ? 9.445 -9.950 25.394 1.00 90.19 292 PHE A N 1
ATOM 2213 C CA . PHE A 1 292 ? 8.352 -9.564 26.283 1.00 90.19 292 PHE A CA 1
ATOM 2214 C C . PHE A 1 292 ? 7.438 -10.742 26.636 1.00 90.19 292 PHE A C 1
ATOM 2216 O O . PHE A 1 292 ? 6.977 -10.830 27.775 1.00 90.19 292 PHE A O 1
ATOM 2223 N N . SER A 1 293 ? 7.220 -11.688 25.717 1.00 90.81 293 SER A N 1
ATOM 2224 C CA . SER A 1 293 ? 6.478 -12.925 26.003 1.00 90.81 293 SER A CA 1
ATOM 2225 C C . SER A 1 293 ? 7.201 -13.794 27.034 1.00 90.81 293 SER A C 1
ATOM 2227 O O . SER A 1 293 ? 6.577 -14.321 27.963 1.00 90.81 293 SER A O 1
ATOM 2229 N N . ALA A 1 294 ? 8.529 -13.917 26.919 1.00 90.81 294 ALA A N 1
ATOM 2230 C CA . ALA A 1 294 ? 9.346 -14.633 27.895 1.00 90.81 294 ALA A CA 1
ATOM 2231 C C . ALA A 1 294 ? 9.338 -13.936 29.266 1.00 90.81 294 ALA A C 1
ATOM 2233 O O . ALA A 1 294 ? 9.224 -14.609 30.298 1.00 90.81 294 ALA A O 1
ATOM 2234 N N . LEU A 1 295 ? 9.396 -12.599 29.283 1.00 93.88 295 LEU A N 1
ATOM 2235 C CA . LEU A 1 295 ? 9.305 -11.796 30.501 1.00 93.88 295 LEU A CA 1
ATOM 2236 C C . LEU A 1 295 ? 7.947 -11.973 31.189 1.00 93.88 295 LEU A C 1
ATOM 2238 O O . LEU A 1 295 ? 7.918 -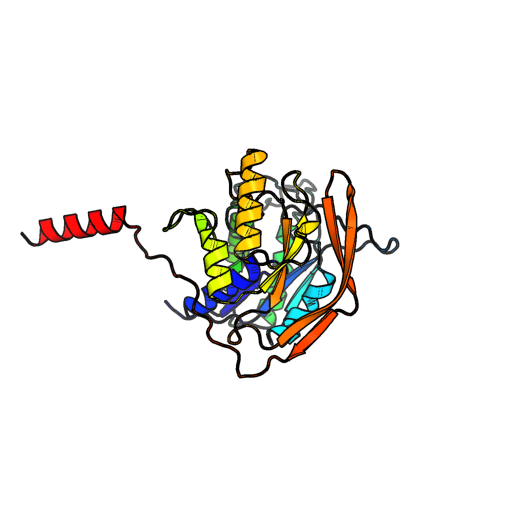12.296 32.378 1.00 93.88 295 LEU A O 1
ATOM 2242 N N . LEU A 1 296 ? 6.836 -11.846 30.458 1.00 92.81 296 LEU A N 1
ATOM 2243 C CA . LEU A 1 296 ? 5.490 -12.060 30.995 1.00 92.81 296 LEU A CA 1
ATOM 2244 C C . LEU A 1 296 ? 5.357 -13.464 31.603 1.00 92.81 296 LEU A C 1
ATOM 2246 O O . LEU A 1 296 ? 4.988 -13.602 32.768 1.00 92.81 296 LEU A O 1
ATOM 2250 N N . SER A 1 297 ? 5.798 -14.491 30.870 1.00 92.81 297 SER A N 1
ATOM 2251 C CA . SER A 1 297 ? 5.797 -15.885 31.340 1.00 92.81 297 SER A CA 1
ATOM 2252 C C . SER A 1 297 ? 6.661 -16.103 32.592 1.00 92.81 297 SER A C 1
ATOM 2254 O O . SER A 1 297 ? 6.451 -17.046 33.358 1.00 92.81 297 SER A O 1
ATOM 2256 N N . SER A 1 298 ? 7.701 -15.289 32.801 1.00 93.75 298 SER A N 1
ATOM 2257 C CA . SER A 1 298 ? 8.529 -15.334 34.013 1.00 93.75 298 SER A CA 1
ATOM 2258 C C . SER A 1 298 ? 7.829 -14.693 35.216 1.00 93.75 298 SER A C 1
ATOM 2260 O O . SER A 1 298 ? 7.883 -15.253 36.310 1.00 93.75 298 SER A O 1
ATOM 2262 N N . LEU A 1 299 ? 7.117 -13.582 35.001 1.00 93.25 299 LEU A N 1
ATOM 2263 C CA . LEU A 1 299 ? 6.362 -12.876 36.035 1.00 93.25 299 LEU A CA 1
ATOM 2264 C C . LEU A 1 299 ? 5.168 -13.709 36.511 1.00 93.25 299 LEU A C 1
ATOM 2266 O O . LEU A 1 299 ? 4.969 -13.867 37.713 1.00 93.25 299 LEU A O 1
ATOM 2270 N N . GLU A 1 300 ? 4.423 -14.324 35.592 1.00 93.19 300 GLU A N 1
ATOM 2271 C CA . GLU A 1 300 ? 3.276 -15.176 35.936 1.00 93.19 300 GLU A CA 1
ATOM 2272 C C . GLU A 1 300 ? 3.682 -16.380 36.802 1.00 93.19 300 GLU A C 1
ATOM 2274 O O . GLU A 1 300 ? 2.975 -16.729 37.751 1.00 93.19 300 GLU A O 1
ATOM 2279 N N . ARG A 1 301 ? 4.863 -16.963 36.545 1.00 89.69 301 ARG A N 1
ATOM 2280 C CA . ARG A 1 301 ? 5.443 -18.050 37.357 1.00 89.69 301 ARG A CA 1
ATOM 2281 C C . ARG A 1 301 ? 5.878 -17.610 38.756 1.00 89.69 301 ARG A C 1
ATOM 2283 O O . ARG A 1 301 ? 5.923 -18.444 39.656 1.00 89.69 301 ARG A O 1
ATOM 2290 N N . GLN A 1 302 ? 6.223 -16.339 38.953 1.00 83.12 302 GLN A N 1
ATOM 2291 C CA . GLN A 1 302 ? 6.568 -15.806 40.276 1.00 83.12 302 GLN A CA 1
ATOM 2292 C C . GLN A 1 302 ? 5.329 -15.495 41.119 1.00 83.12 302 GLN A C 1
ATOM 2294 O O . GLN A 1 302 ? 5.408 -15.559 42.335 1.00 83.12 302 GLN A O 1
ATOM 2299 N N . VAL A 1 303 ? 4.193 -15.180 40.489 1.00 78.38 303 VAL A N 1
ATOM 2300 C CA . VAL A 1 303 ? 2.926 -14.885 41.187 1.00 78.38 303 VAL A CA 1
ATOM 2301 C C . VAL A 1 303 ? 2.168 -16.163 41.580 1.00 78.38 303 VAL A C 1
ATOM 2303 O O . VAL A 1 303 ? 1.335 -16.136 42.481 1.00 78.38 303 VAL A O 1
ATOM 2306 N N . THR A 1 304 ? 2.446 -17.287 40.914 1.00 71.00 304 THR A N 1
ATOM 2307 C CA . THR A 1 304 ? 1.829 -18.597 41.202 1.00 71.00 304 THR A CA 1
ATOM 2308 C C . THR A 1 304 ? 2.599 -19.460 42.211 1.00 71.00 304 THR A C 1
ATOM 2310 O O . THR A 1 304 ? 2.095 -20.523 42.574 1.00 71.00 304 THR A O 1
ATOM 2313 N N . ASN A 1 305 ? 3.771 -19.012 42.679 1.00 53.31 305 ASN A N 1
ATOM 2314 C CA . ASN A 1 305 ? 4.556 -19.633 43.758 1.00 53.31 305 ASN A CA 1
ATOM 2315 C C . ASN A 1 305 ? 4.509 -18.780 45.028 1.00 53.31 305 ASN A C 1
ATOM 2317 O O . ASN A 1 305 ? 4.551 -19.379 46.125 1.00 53.31 305 ASN A O 1
#

Solvent-accessible surface area (backbone atoms only — not comparable to full-atom values): 17254 Å² total; per-residue (Å²): 129,84,68,45,29,23,36,34,42,44,55,46,26,50,42,25,56,51,33,52,48,47,39,46,73,71,58,29,42,78,65,33,37,36,33,71,39,79,73,78,70,92,84,64,90,86,79,71,78,71,91,50,95,85,53,62,52,73,69,54,89,53,51,76,52,48,29,68,19,47,72,35,56,69,47,75,33,64,49,45,64,42,84,62,71,85,58,60,74,64,72,81,81,68,92,69,93,62,94,65,64,48,38,34,71,61,33,49,55,65,42,52,50,57,49,36,73,79,35,74,76,53,43,25,35,35,36,35,44,39,78,50,52,50,57,45,40,47,53,40,52,53,25,54,77,70,69,26,47,65,42,56,80,36,48,53,46,49,77,35,88,92,60,39,77,60,50,58,38,50,42,40,37,52,24,46,45,38,23,24,24,37,32,27,57,28,99,54,39,60,73,88,50,55,71,34,48,59,43,37,68,70,52,40,56,52,47,52,56,32,22,52,77,67,71,41,76,60,86,48,38,92,74,23,72,76,54,34,36,42,40,35,51,35,42,41,38,60,93,58,30,58,20,30,54,46,60,74,43,78,43,83,45,76,53,71,96,67,18,31,35,60,47,74,36,74,70,43,78,42,77,62,72,97,83,75,78,85,52,49,78,66,83,74,83,68,96,53,56,76,67,54,46,52,50,52,58,51,51,56,57,61,75,76,106

Secondary structure (DSSP, 8-state):
----EEEEE--SSHHHHHHHHHHHHTT-EEEEEEEEE----TT-TT------SSS--TTGGGGGGHHHHHT--EEEEE--SB-----SS-------SS-PPPBGGGGHHHHHHHHHHH-TT--EEE---SS-HHHHHHHHHHHHHHTPEEE-TTTTGGGSTT--TTHHHHHHHHTT-EEEEEEE-STT--GGGTTSBTT-HHHHHHHHHHHHHTT--STTGGGTTTSSEEEEEEE--TTT-SEEEE-SEEEEEE-GGG-EEEEEES-EEEEPPTT---PPPPPPPPSS-HHHHHHHHHHHHHH--

Radius of gyration: 20.14 Å; Cα contacts (8 Å, |Δi|>4): 568; chains: 1; bounding box: 49×58×68 Å

Foldseek 3Di:
DDAAAEEQEDQQFLLSVLQVLVSVVVRYHHAAYEYEAEDDDPDDPDPQPPPDPQHHRAPVVCVVVLCVFQVHYYFYFYFAWHCQDPDLADDQPDPPPDPGTDHSLCSVLVRVVVVCVVVVRHAAYEYRDADRSSNQNSVCVSCVVVNHHYDYQNHVVCCAPVVHLLVVLLLCVQQVWFKFWFKFQDPLDAPVRGRHGLSDPVNLVSSCVSCVVVVNNPDNVSVCNVVRTTIGTFDGACVRTQWGKDFPDWDWDADPPRMIGIDGHPIDTGGDDPPDHPHDRGDRGDPDGPVVVVVVVVVVVVVVD

Organism: Venturia inaequalis (NCBI:txid5025)

Mean predicted aligned error: 7.5 Å

pLDDT: mean 85.84, std 15.76, range [34.12, 98.81]